Protein AF-A0A6M8F6T5-F1 (afdb_monomer)

Radius of gyration: 28.58 Å; Cα contacts (8 Å, |Δi|>4): 404; chains: 1; bounding box: 66×46×69 Å

Sequence (313 aa):
MLAREHALKRIVAHLANISTQAELLGKLHFFDLNIVAEDFYQRLLNEVYGYNLANLNQKQLNTPSIDLADSALKLAVQVTTQRNSTKVQSTLNKFTKHGLGTTYKTLKIVIIGTRTGNYKNLSIPNGVSFDTKADIMDNVSLIKDIEKKSTPDIQAILDIMDSEITHNTGALSILDTPDKDALLNLRNLLDRPALQDPWGQEDSYANFGSSISGLIELINTGKISGTLATKPRFAYEDKKIAEQLNTTYDQLRLLRRLFQAHVRSGEIDLANNKCNFHTSQAEEAFDAQRNAINAHFNSIIAPFGYQPLPKVN

Foldseek 3Di:
DDLLVVLLVLLLVLLVVQLVVLVVCVVVVNPVSQLLVLVLVQVLCCLLPVANKDAVCVPDNDPDQFGIDGQVQLETEAEDQDQELVSVLVSQVRCVVSVSLVRRQEYAYEHSADRDYDNPPRDRDPSHDDDSVPRYHYPVNSSVSLSPDDSVSSVVSSVSSVVSDPDPVCPPVQLVPAPLVLLLLLQVLLQDCLLAEQPVPDPALVVNLVSLVQNLCCQQPCDGPPRRRHHHLVSHPPVVSSVLSVVLSVLSVVLNVLSVVCVVVVQQDNVVRHHHDPDVVSSVVNLVSSQVSQVSSCVSNVVVVDDGRDRHD

pLDDT: mean 85.87, std 12.63, range [38.28, 98.44]

Organism: NCBI:txid2731681

Solvent-accessible surface area (backbone atoms only — not comparable to full-atom values): 17364 Å² total; per-residue (Å²): 133,57,70,62,60,53,44,52,55,51,45,52,52,52,56,49,51,54,21,50,50,52,54,54,36,57,74,69,71,52,69,74,59,58,68,60,47,46,60,52,52,35,55,51,46,21,66,75,70,70,48,70,47,42,62,37,68,84,78,44,84,77,58,73,63,45,44,31,36,19,79,89,78,15,32,33,30,28,72,37,72,70,47,44,43,68,54,54,45,49,33,51,51,40,31,49,75,71,50,43,35,79,70,27,47,36,52,35,38,38,32,55,34,72,82,77,46,80,54,87,81,64,78,79,54,86,64,55,51,73,47,73,74,79,28,48,37,28,56,69,58,49,50,59,56,50,69,73,48,54,65,68,56,42,46,54,51,39,52,53,48,62,74,72,50,83,76,86,59,46,59,68,57,33,61,70,44,56,59,71,59,32,48,52,47,46,51,60,69,59,63,40,61,81,44,44,55,37,62,95,71,63,90,42,60,56,57,39,57,50,45,50,52,43,52,42,40,24,46,62,62,6,23,53,96,88,42,55,72,32,47,22,32,83,67,41,82,53,60,68,59,23,52,53,42,48,53,49,42,52,48,48,51,49,52,49,50,54,53,51,49,36,40,73,71,58,30,34,35,63,91,77,63,44,75,59,68,96,48,73,65,58,53,52,50,52,36,51,50,31,35,53,43,33,54,54,55,34,65,71,40,50,89,75,72,55,84,68,61,63,72,44,115

InterPro domains:
  IPR047740 SMEK domain [NF033859] (7-98)
  IPR047740 SMEK domain [PF21941] (11-146)

Secondary structure (DSSP, 8-state):
--HHHHHHHHHHHHHHHHHHHHHHHHHTT--THHHHHHHHHHHHHHHHH----EEGGGTSTT-TT-SEEETTTTEEEEEES--SHHHHHHHHHHHHHTTGGGT-SEEEEEESS---S--TT----TT-B--TTTTEE-HHHHHHHHTTS-HHHHHHHHHHHHHH-----HHHHHHTS-HHHHHHHHHHHH-SHHHHS-GGG-S-HHHHHHHHHHHHHHHHHSEETTEE-S--GGG-SSHHHHHHHHHHHHHHHHHHHHHHHHHHHTSEETTTTEE--SSHHHHHHHHHHHHHHHHHHHHHHGGGTPPPPPPP-

Structure (mmCIF, N/CA/C/O backbone):
data_AF-A0A6M8F6T5-F1
#
_entry.id   AF-A0A6M8F6T5-F1
#
loop_
_atom_site.group_PDB
_atom_site.id
_atom_site.type_symbol
_atom_site.label_atom_id
_atom_site.label_alt_id
_atom_site.label_comp_id
_atom_site.label_asym_id
_atom_site.label_entity_id
_atom_site.label_seq_id
_atom_site.pdbx_PDB_ins_code
_atom_site.Cartn_x
_atom_site.Cartn_y
_atom_site.Cartn_z
_atom_site.occupancy
_atom_site.B_iso_or_equiv
_atom_site.auth_seq_id
_atom_site.auth_comp_id
_atom_site.auth_asym_id
_atom_site.auth_atom_id
_atom_site.pdbx_PDB_model_num
ATOM 1 N N . MET A 1 1 ? 3.529 -15.428 13.422 1.00 55.62 1 MET A N 1
ATOM 2 C CA . MET A 1 1 ? 2.725 -14.320 13.983 1.00 55.62 1 MET A CA 1
ATOM 3 C C . MET A 1 1 ? 1.309 -14.829 14.231 1.00 55.62 1 MET A C 1
ATOM 5 O O . MET A 1 1 ? 0.813 -15.565 13.387 1.00 55.62 1 MET A O 1
ATOM 9 N N . LEU A 1 2 ? 0.688 -14.536 15.381 1.00 83.06 2 LEU A N 1
ATOM 10 C CA . LEU A 1 2 ? -0.665 -15.030 15.695 1.00 83.06 2 LEU A CA 1
ATOM 11 C C . LEU A 1 2 ? -1.721 -14.265 14.876 1.00 83.06 2 LEU A C 1
ATOM 13 O O . LEU A 1 2 ? -1.616 -13.049 14.737 1.00 83.06 2 LEU A O 1
ATOM 17 N N . ALA A 1 3 ? -2.761 -14.945 14.377 1.00 79.62 3 ALA A N 1
ATOM 18 C CA . ALA A 1 3 ? -3.795 -14.330 13.528 1.00 79.62 3 ALA A CA 1
ATOM 19 C C . ALA A 1 3 ? -4.483 -13.120 14.194 1.00 79.62 3 ALA A C 1
ATOM 21 O O . ALA A 1 3 ? -4.671 -12.082 13.566 1.00 79.62 3 ALA A O 1
ATOM 22 N N . ARG A 1 4 ? -4.765 -13.218 15.500 1.00 89.62 4 ARG A N 1
ATOM 23 C CA . ARG A 1 4 ? -5.320 -12.116 16.303 1.00 89.62 4 ARG A CA 1
ATOM 24 C C . ARG A 1 4 ? -4.394 -10.899 16.344 1.00 89.62 4 ARG A C 1
ATOM 26 O O . ARG A 1 4 ? -4.843 -9.772 16.174 1.00 89.62 4 ARG A O 1
ATOM 33 N N . GLU A 1 5 ? -3.105 -11.133 16.580 1.00 83.44 5 GLU A N 1
ATOM 34 C CA . GLU A 1 5 ? -2.095 -10.073 16.644 1.00 83.44 5 GLU A CA 1
ATOM 35 C C . GLU A 1 5 ? -1.951 -9.376 15.285 1.00 83.44 5 GLU A C 1
ATOM 37 O O . GLU A 1 5 ? -1.880 -8.151 15.222 1.00 83.44 5 GLU A O 1
ATOM 42 N N . HIS A 1 6 ? -1.967 -10.149 14.195 1.00 83.12 6 HIS A N 1
ATOM 43 C CA . HIS A 1 6 ? -1.984 -9.621 12.833 1.00 83.12 6 HIS A CA 1
ATOM 44 C C . HIS A 1 6 ? -3.192 -8.724 12.577 1.00 83.12 6 HIS A C 1
ATOM 46 O O . HIS A 1 6 ? -3.021 -7.590 12.129 1.00 83.12 6 HIS A O 1
ATOM 52 N N . ALA A 1 7 ? -4.392 -9.193 12.919 1.00 84.75 7 ALA A N 1
ATOM 53 C CA . ALA A 1 7 ? -5.607 -8.427 12.692 1.00 84.75 7 ALA A CA 1
ATOM 54 C C . ALA A 1 7 ? -5.612 -7.105 13.477 1.00 84.75 7 ALA A C 1
ATOM 56 O O . ALA A 1 7 ? -5.854 -6.045 12.902 1.00 84.75 7 ALA A O 1
ATOM 57 N N . LEU A 1 8 ? -5.233 -7.140 14.760 1.00 89.81 8 LEU A N 1
ATOM 58 C CA . LEU A 1 8 ? -5.127 -5.936 15.588 1.00 89.81 8 LEU A CA 1
ATOM 59 C C . LEU A 1 8 ? -4.111 -4.932 15.027 1.00 89.81 8 LEU A C 1
ATOM 61 O O . LEU A 1 8 ? -4.419 -3.746 14.934 1.00 89.81 8 LEU A O 1
ATOM 65 N N . LYS A 1 9 ? -2.922 -5.384 14.600 1.00 88.12 9 LYS A N 1
ATOM 66 C CA . LYS A 1 9 ? -1.917 -4.495 13.989 1.00 88.12 9 LYS A CA 1
ATOM 67 C C . LYS A 1 9 ? -2.439 -3.827 12.715 1.00 88.12 9 LYS A C 1
ATOM 69 O O . LYS A 1 9 ? -2.206 -2.635 12.523 1.00 88.12 9 LYS A O 1
ATOM 74 N N . ARG A 1 10 ? -3.181 -4.557 11.874 1.00 86.56 10 ARG A N 1
ATOM 75 C CA . ARG A 1 10 ? -3.791 -3.997 10.657 1.00 86.56 10 ARG A CA 1
ATOM 76 C C . ARG A 1 10 ? -4.876 -2.968 10.972 1.00 86.56 10 ARG A C 1
ATOM 78 O O . ARG A 1 10 ? -4.853 -1.885 10.395 1.00 86.56 10 ARG A O 1
ATOM 85 N N . ILE A 1 11 ? -5.751 -3.242 11.941 1.00 90.31 11 ILE A N 1
ATOM 86 C CA . ILE A 1 11 ? -6.759 -2.279 12.424 1.00 90.31 11 ILE A CA 1
ATOM 87 C C . ILE A 1 11 ? -6.091 -0.988 12.923 1.00 90.31 11 ILE A C 1
ATOM 89 O O . ILE A 1 11 ? -6.517 0.115 12.577 1.00 90.31 11 ILE A O 1
ATOM 93 N N . VAL A 1 12 ? -5.008 -1.106 13.701 1.00 88.81 12 VAL A N 1
ATOM 94 C CA . VAL A 1 12 ? -4.238 0.055 14.177 1.00 88.81 12 VAL A CA 1
ATOM 95 C C . VAL A 1 12 ? -3.676 0.862 13.003 1.00 88.81 12 VAL A C 1
ATOM 97 O O . VAL A 1 12 ? -3.792 2.089 13.001 1.00 88.81 12 VAL A O 1
ATOM 100 N N . ALA A 1 13 ? -3.104 0.196 11.995 1.00 84.38 13 ALA A N 1
ATOM 101 C CA . ALA A 1 13 ? -2.555 0.856 10.811 1.00 84.38 13 ALA A CA 1
ATOM 102 C C . ALA A 1 13 ? -3.631 1.618 10.018 1.00 84.38 13 ALA A C 1
ATOM 104 O O . ALA A 1 13 ? -3.414 2.767 9.628 1.00 84.38 13 ALA A O 1
ATOM 105 N N . HIS A 1 14 ? -4.808 1.017 9.841 1.00 84.25 14 HIS A N 1
ATOM 106 C CA . HIS A 1 14 ? -5.965 1.644 9.201 1.00 84.25 14 HIS A CA 1
ATOM 107 C C . HIS A 1 14 ? -6.431 2.908 9.925 1.00 84.25 14 HIS A C 1
ATOM 109 O O . HIS A 1 14 ? -6.525 3.979 9.320 1.00 84.25 14 HIS A O 1
ATOM 115 N N . LEU A 1 15 ? -6.659 2.810 11.240 1.00 87.06 15 LEU A N 1
ATOM 116 C CA . LEU A 1 15 ? -7.079 3.946 12.064 1.00 87.06 15 LEU A CA 1
ATOM 117 C C . LEU A 1 15 ? -6.037 5.069 12.067 1.00 87.06 15 LEU A C 1
ATOM 119 O O . LEU A 1 15 ? -6.402 6.246 12.075 1.00 87.06 15 LEU A O 1
ATOM 123 N N . ALA A 1 16 ? -4.745 4.731 12.072 1.00 83.69 16 ALA A N 1
ATOM 124 C CA . ALA A 1 16 ? -3.671 5.714 11.978 1.00 83.69 16 ALA A CA 1
ATOM 125 C C . ALA A 1 16 ? -3.693 6.439 10.625 1.00 83.69 16 ALA A C 1
ATOM 127 O O . ALA A 1 16 ? -3.640 7.667 10.593 1.00 83.69 16 ALA A O 1
ATOM 128 N N . ASN A 1 17 ? -3.839 5.695 9.525 1.00 79.50 17 ASN A N 1
ATOM 129 C CA . ASN A 1 17 ? -3.865 6.252 8.178 1.00 79.50 17 ASN A CA 1
ATOM 130 C C . ASN A 1 17 ? -5.021 7.247 7.989 1.00 79.50 17 ASN A C 1
ATOM 132 O O . ASN A 1 17 ? -4.786 8.383 7.576 1.00 79.50 17 ASN A O 1
ATOM 136 N N . ILE A 1 18 ? -6.246 6.867 8.378 1.00 80.31 18 ILE A N 1
ATOM 137 C CA . ILE A 1 18 ? -7.416 7.761 8.324 1.00 80.31 18 ILE A CA 1
ATOM 138 C C . ILE A 1 18 ? -7.150 9.036 9.130 1.00 80.31 18 ILE A C 1
ATOM 140 O O . ILE A 1 18 ? -7.355 10.144 8.638 1.00 80.31 18 ILE A O 1
ATOM 144 N N . SER A 1 19 ? -6.645 8.898 10.356 1.00 81.38 19 SER A N 1
ATOM 145 C CA . SER A 1 19 ? -6.374 10.036 11.237 1.00 81.38 19 SER A CA 1
ATOM 146 C C . SER A 1 19 ? -5.318 10.994 10.699 1.00 81.38 19 SER A C 1
ATOM 148 O O . SER A 1 19 ? -5.456 12.210 10.860 1.00 81.38 19 SER A O 1
ATOM 150 N N . THR A 1 20 ? -4.271 10.472 10.061 1.00 77.00 20 THR A N 1
ATOM 151 C CA . THR A 1 20 ? -3.235 11.286 9.421 1.00 77.00 20 THR A CA 1
ATOM 152 C C . THR A 1 20 ? -3.776 11.988 8.181 1.00 77.00 20 THR A C 1
ATOM 154 O O . THR A 1 20 ? -3.572 13.193 8.039 1.00 77.00 20 THR A O 1
ATOM 157 N N . GLN A 1 21 ? -4.508 11.284 7.315 1.00 74.94 21 GLN A N 1
ATOM 158 C CA . GLN A 1 21 ? -5.131 11.893 6.136 1.00 74.94 21 GLN A CA 1
ATOM 159 C C . GLN A 1 21 ? -6.115 12.997 6.532 1.00 74.94 21 GLN A C 1
ATOM 161 O O . GLN A 1 21 ? -6.045 14.099 5.993 1.00 74.94 21 GLN A O 1
ATOM 166 N N . ALA A 1 22 ? -6.958 12.746 7.537 1.00 73.00 22 ALA A N 1
ATOM 167 C CA . ALA A 1 22 ? -7.886 13.729 8.086 1.00 73.00 22 ALA A CA 1
ATOM 168 C C . ALA A 1 22 ? -7.193 14.983 8.615 1.00 73.00 22 ALA A C 1
ATOM 170 O O . ALA A 1 22 ? -7.659 16.099 8.386 1.00 73.00 22 ALA A O 1
ATOM 171 N N . GLU A 1 23 ? -6.059 14.818 9.293 1.00 74.38 23 GLU A N 1
ATOM 172 C CA . GLU A 1 23 ? -5.279 15.955 9.766 1.00 74.38 23 GLU A CA 1
ATOM 173 C C . GLU A 1 23 ? -4.687 16.775 8.613 1.00 74.38 23 GLU A C 1
ATOM 175 O O . GLU A 1 23 ? -4.735 18.006 8.645 1.00 74.38 23 GLU A O 1
ATOM 180 N N . LEU A 1 24 ? -4.123 16.108 7.604 1.00 68.00 24 LEU A N 1
ATOM 181 C CA . LEU A 1 24 ? -3.477 16.767 6.470 1.00 68.00 24 LEU A CA 1
ATOM 182 C C . LEU A 1 24 ? -4.494 17.476 5.569 1.00 68.00 24 LEU A C 1
ATOM 184 O O . LEU A 1 24 ? -4.308 18.648 5.253 1.00 68.00 24 LEU A O 1
ATOM 188 N N . LEU A 1 25 ? -5.593 16.810 5.215 1.00 65.81 25 LEU A N 1
ATOM 189 C CA . LEU A 1 25 ? -6.660 17.392 4.394 1.00 65.81 25 LEU A CA 1
ATOM 190 C C . LEU A 1 25 ? -7.357 18.555 5.109 1.00 65.81 25 LEU A C 1
ATOM 192 O O . LEU A 1 25 ? -7.633 19.582 4.489 1.00 65.81 25 LEU A O 1
ATOM 196 N N . GLY A 1 26 ? -7.540 18.451 6.430 1.00 62.53 26 GLY A N 1
ATOM 197 C CA . GLY A 1 26 ? -8.057 19.543 7.252 1.00 62.53 26 GLY A CA 1
ATOM 198 C C . GLY A 1 26 ? -7.162 20.789 7.242 1.00 62.53 26 GLY A C 1
ATOM 199 O O . GLY A 1 26 ? -7.678 21.905 7.217 1.00 62.53 26 GLY A O 1
ATOM 200 N N . LYS A 1 27 ? -5.830 20.623 7.198 1.00 63.62 27 LYS A N 1
ATOM 201 C CA . LYS A 1 27 ? -4.873 21.740 7.040 1.00 63.62 27 LYS A CA 1
ATOM 202 C C . LYS A 1 27 ? -4.911 22.363 5.642 1.00 63.62 27 LYS A C 1
ATOM 204 O O . LYS A 1 27 ? -4.555 23.526 5.498 1.00 63.62 27 LYS A O 1
ATOM 209 N N . LEU A 1 28 ? -5.345 21.607 4.636 1.00 52.81 28 LEU A N 1
ATOM 210 C CA . LEU A 1 28 ? -5.477 22.061 3.250 1.00 52.81 28 LEU A CA 1
ATOM 211 C C . LEU A 1 28 ? -6.876 22.619 2.924 1.00 52.81 28 LEU A C 1
ATOM 213 O O . LEU A 1 28 ? -7.131 22.958 1.774 1.00 52.81 28 LEU A O 1
ATOM 217 N N . HIS A 1 29 ? -7.771 22.737 3.915 1.00 53.41 29 HIS A N 1
ATOM 218 C CA . HIS A 1 29 ? -9.157 23.210 3.762 1.00 53.41 29 HIS A CA 1
ATOM 219 C C . HIS A 1 29 ? -10.045 22.370 2.817 1.00 53.41 29 HIS A C 1
ATOM 221 O O . HIS A 1 29 ? -11.076 22.856 2.355 1.00 53.41 29 HIS A O 1
ATOM 227 N N . PHE A 1 30 ? -9.706 21.099 2.572 1.00 49.66 30 PHE A N 1
ATOM 228 C CA . PHE A 1 30 ? -10.569 20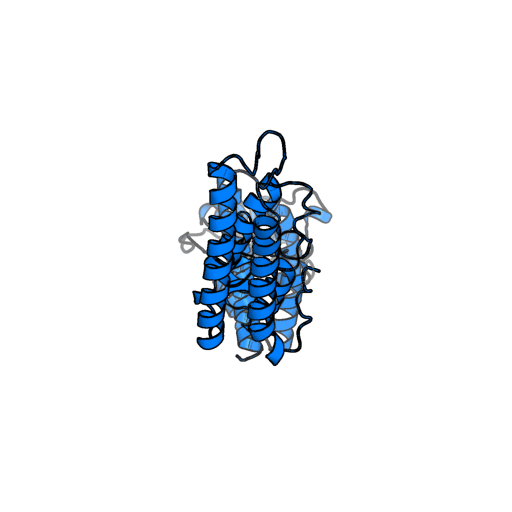.161 1.843 1.00 49.66 30 PHE A CA 1
ATOM 229 C C . PHE A 1 30 ? -11.460 19.400 2.837 1.00 49.66 30 PHE A C 1
ATOM 231 O O . PHE A 1 30 ? -11.005 18.496 3.538 1.00 49.66 30 PHE A O 1
ATOM 238 N N . PHE A 1 31 ? -12.732 19.802 2.941 1.00 50.09 31 PHE A N 1
ATOM 239 C CA . PHE A 1 31 ? -13.672 19.333 3.973 1.00 50.09 31 PHE A CA 1
ATOM 240 C C . PHE A 1 31 ? -14.501 18.093 3.583 1.00 50.09 31 PHE A C 1
ATOM 242 O O . PHE A 1 31 ? -15.236 17.580 4.432 1.00 50.09 31 PHE A O 1
ATOM 249 N N . ASP A 1 32 ? -14.351 17.580 2.356 1.00 48.59 32 ASP A N 1
ATOM 250 C CA . ASP A 1 32 ? -15.148 16.464 1.807 1.00 48.59 32 ASP A CA 1
ATOM 251 C C . ASP A 1 32 ? -14.890 15.109 2.495 1.00 48.59 32 ASP A C 1
ATOM 253 O O . ASP A 1 32 ? -15.647 14.157 2.319 1.00 48.59 32 ASP A O 1
ATOM 257 N N . LEU A 1 33 ? -13.860 15.020 3.347 1.00 55.31 33 LEU A N 1
ATOM 258 C CA . LEU A 1 33 ? -13.564 13.815 4.123 1.00 55.31 33 LEU A CA 1
ATOM 259 C C . LEU A 1 33 ? -14.615 13.525 5.208 1.00 55.31 33 LEU A C 1
ATOM 261 O O . LEU A 1 33 ? -14.797 12.370 5.579 1.00 55.31 33 LEU A O 1
ATOM 265 N N . ASN A 1 34 ? -15.296 14.547 5.742 1.00 57.25 34 ASN A N 1
ATOM 266 C CA . ASN A 1 34 ? -16.183 14.350 6.894 1.00 57.25 34 ASN A CA 1
ATOM 267 C C . ASN A 1 34 ? -17.402 13.479 6.539 1.00 57.25 34 ASN A C 1
ATOM 269 O O . ASN A 1 34 ? -17.716 12.569 7.293 1.00 57.25 34 ASN A O 1
ATOM 273 N N . ILE A 1 35 ? -18.003 13.677 5.359 1.00 56.19 35 ILE A N 1
ATOM 274 C CA . ILE A 1 35 ? -19.182 12.911 4.912 1.00 56.19 35 ILE A CA 1
ATOM 275 C C . ILE A 1 35 ? -18.818 11.436 4.678 1.00 56.19 35 ILE A C 1
ATOM 277 O O . ILE A 1 35 ? -19.523 10.540 5.131 1.00 56.19 35 ILE A O 1
ATOM 281 N N . VAL A 1 36 ? -17.680 11.171 4.028 1.00 60.84 36 VAL A N 1
ATOM 282 C CA . VAL A 1 36 ? -17.199 9.796 3.792 1.00 60.84 36 VAL A CA 1
ATOM 283 C C . VAL A 1 36 ? -16.808 9.115 5.108 1.00 60.84 36 VAL A C 1
ATOM 285 O O . VAL A 1 36 ? -17.056 7.926 5.300 1.00 60.84 36 VAL A O 1
ATOM 288 N N . ALA A 1 37 ? -16.232 9.866 6.050 1.00 73.50 37 ALA A N 1
ATOM 289 C CA . ALA A 1 37 ? -15.876 9.331 7.357 1.00 73.50 37 ALA A CA 1
ATOM 290 C C . ALA A 1 37 ? -17.108 8.926 8.181 1.00 73.50 37 ALA A C 1
ATOM 292 O O . ALA A 1 37 ? -17.042 7.937 8.905 1.00 73.50 37 ALA A O 1
ATOM 293 N N . GLU A 1 38 ? -18.227 9.644 8.082 1.00 82.56 38 GLU A N 1
ATOM 294 C CA . GLU A 1 38 ? -19.456 9.310 8.812 1.00 82.56 38 GLU A CA 1
ATOM 295 C C . GLU A 1 38 ? -19.996 7.925 8.438 1.00 82.56 38 GLU A C 1
ATOM 297 O O . GLU A 1 38 ? -20.252 7.118 9.332 1.00 82.56 38 GLU A O 1
ATOM 302 N N . ASP A 1 39 ? -20.105 7.616 7.141 1.00 82.88 39 ASP A N 1
ATOM 303 C CA . ASP A 1 39 ? -20.584 6.309 6.667 1.00 82.88 39 ASP A CA 1
ATOM 304 C C . ASP A 1 39 ? -19.653 5.167 7.100 1.00 82.88 39 ASP A C 1
ATOM 306 O O . ASP A 1 39 ? -20.116 4.104 7.528 1.00 82.88 39 ASP A O 1
ATOM 310 N N . PHE A 1 40 ? -18.339 5.400 7.064 1.00 86.25 40 PHE A N 1
ATOM 311 C CA . PHE A 1 40 ? -17.352 4.453 7.577 1.00 86.25 40 PHE A CA 1
ATOM 312 C C . PHE A 1 40 ? -17.520 4.217 9.087 1.00 86.25 40 PHE A C 1
ATOM 314 O O . PHE A 1 40 ? -17.653 3.074 9.534 1.00 86.25 40 PHE A O 1
ATOM 321 N N . TYR A 1 41 ? -17.554 5.289 9.889 1.00 90.31 41 TYR A N 1
ATOM 322 C CA . TYR A 1 41 ? -17.694 5.178 11.342 1.00 90.31 41 TYR A CA 1
ATOM 323 C C . TYR A 1 41 ? -19.054 4.606 11.749 1.00 90.31 41 TYR A C 1
ATOM 325 O O . TYR A 1 41 ? -19.124 3.918 12.764 1.00 90.31 41 TYR A O 1
ATOM 333 N N . GLN A 1 42 ? -20.114 4.801 10.961 1.00 91.44 42 GLN A N 1
ATOM 334 C CA . GLN A 1 42 ? -21.394 4.127 11.172 1.00 91.44 42 GLN A CA 1
ATOM 335 C C . GLN A 1 42 ? -21.225 2.607 11.168 1.00 91.44 42 GLN A C 1
ATOM 337 O O . GLN A 1 42 ? -21.587 1.943 12.140 1.00 91.44 42 GLN A O 1
ATOM 342 N N . ARG A 1 43 ? -20.659 2.052 10.090 1.00 91.12 43 ARG A N 1
ATOM 343 C CA . ARG A 1 43 ? -20.477 0.598 9.950 1.00 91.12 43 ARG A CA 1
ATOM 344 C C . ARG A 1 43 ? -19.526 0.059 11.009 1.00 91.12 43 ARG A C 1
ATOM 346 O O . ARG A 1 43 ? -19.839 -0.934 11.657 1.00 91.12 43 ARG A O 1
ATOM 353 N N . LEU A 1 44 ? -18.416 0.761 11.240 1.00 93.50 44 LEU A N 1
ATOM 354 C CA . LEU A 1 44 ? -17.426 0.375 12.238 1.00 93.50 44 LEU A CA 1
ATOM 355 C C . LEU A 1 44 ? -18.024 0.316 13.650 1.00 93.50 44 LEU A C 1
ATOM 357 O O . LEU A 1 44 ? -17.828 -0.663 14.359 1.00 93.50 44 LEU A O 1
ATOM 361 N N . LEU A 1 45 ? -18.756 1.346 14.079 1.00 95.31 45 LEU A N 1
ATOM 362 C CA . LEU A 1 45 ? -19.339 1.383 15.423 1.00 95.31 45 LEU A CA 1
ATOM 363 C C . LEU A 1 45 ? -20.472 0.366 15.595 1.00 95.31 45 LEU A C 1
ATOM 365 O O . LEU A 1 45 ? -20.609 -0.189 16.686 1.00 95.31 45 LEU A O 1
ATOM 369 N N . ASN A 1 46 ? -21.254 0.110 14.542 1.00 95.38 46 ASN A N 1
ATOM 370 C CA . ASN A 1 46 ? -22.265 -0.947 14.556 1.00 95.38 46 ASN A CA 1
ATOM 371 C C . ASN A 1 46 ? -21.615 -2.310 14.800 1.00 95.38 46 ASN A C 1
ATOM 373 O O . ASN A 1 46 ? -22.064 -3.036 15.682 1.00 95.38 46 ASN A O 1
ATOM 377 N N . GLU A 1 47 ? -20.506 -2.607 14.122 1.00 95.31 47 GLU A N 1
ATOM 378 C CA . GLU A 1 47 ? -19.772 -3.859 14.321 1.00 95.31 47 GLU A CA 1
ATOM 379 C C . GLU A 1 47 ? -19.110 -3.933 15.709 1.00 95.31 47 GLU A C 1
ATOM 381 O O . GLU A 1 47 ? -19.237 -4.918 16.437 1.00 95.31 47 GLU A O 1
ATOM 386 N N . VAL A 1 48 ? -18.436 -2.860 16.140 1.00 95.56 48 VAL A N 1
ATOM 387 C CA . VAL A 1 48 ? -17.704 -2.855 17.416 1.00 95.56 48 VAL A CA 1
ATOM 388 C C . VAL A 1 48 ? -18.650 -2.933 18.613 1.00 95.56 48 VAL A C 1
ATOM 390 O O . VAL A 1 48 ? -18.335 -3.604 19.596 1.00 95.56 48 VAL A O 1
ATOM 393 N N . TYR A 1 49 ? -19.802 -2.270 18.584 1.00 95.31 49 TYR A N 1
ATOM 394 C CA . TYR A 1 49 ? -20.663 -2.153 19.766 1.00 95.31 49 TYR A CA 1
ATOM 395 C C . TYR A 1 49 ? -22.017 -2.854 19.636 1.00 95.31 49 TYR A C 1
ATOM 397 O O . TYR A 1 49 ? -22.751 -2.907 20.622 1.00 95.31 49 TYR A O 1
ATOM 405 N N . GLY A 1 50 ? -22.340 -3.423 18.473 1.00 94.44 50 GLY A N 1
ATOM 406 C CA . GLY A 1 50 ? -23.658 -4.001 18.207 1.00 94.44 50 GLY A CA 1
ATOM 407 C C . GLY A 1 50 ? -24.761 -2.943 18.125 1.00 94.44 50 GLY A C 1
ATOM 408 O O . GLY A 1 50 ? -25.910 -3.225 18.459 1.00 94.44 50 GLY A O 1
ATOM 409 N N . TYR A 1 51 ? -24.408 -1.709 17.759 1.00 96.06 51 TYR A N 1
ATOM 410 C CA . TYR A 1 51 ? -25.384 -0.642 17.542 1.00 96.06 51 TYR A CA 1
ATOM 411 C C . TYR A 1 51 ? -26.110 -0.818 16.204 1.00 96.06 51 TYR A C 1
ATOM 413 O O . TYR A 1 51 ? -25.672 -1.558 15.325 1.00 96.06 51 TYR A O 1
ATOM 421 N N . ASN A 1 52 ? -27.196 -0.070 16.034 1.00 95.31 52 ASN A N 1
ATOM 422 C CA . ASN A 1 52 ? -27.899 0.095 14.770 1.00 95.31 52 ASN A CA 1
ATOM 423 C C . ASN A 1 52 ? -27.932 1.581 14.375 1.00 95.31 52 ASN A C 1
ATOM 425 O O . ASN A 1 52 ? -28.993 2.189 14.210 1.00 95.31 52 ASN A O 1
ATOM 429 N N . LEU A 1 53 ? -26.745 2.188 14.288 1.00 94.62 53 LEU A N 1
ATOM 430 C CA . LEU A 1 53 ? -26.572 3.571 13.862 1.00 94.62 53 LEU A CA 1
ATOM 431 C C . LEU A 1 53 ? -26.939 3.716 12.387 1.00 94.62 53 LEU A C 1
ATOM 433 O O . LEU A 1 53 ? -26.473 2.949 11.542 1.00 94.62 53 LEU A O 1
ATOM 437 N N . ALA A 1 54 ? -27.712 4.754 12.091 1.00 90.75 54 ALA A N 1
ATOM 438 C CA . ALA A 1 54 ? -27.986 5.235 10.747 1.00 90.75 54 ALA A CA 1
ATOM 439 C C . ALA A 1 54 ? -27.433 6.654 10.572 1.00 90.75 54 ALA A C 1
ATOM 441 O O . ALA A 1 54 ? -27.574 7.489 11.471 1.00 90.75 54 ALA A O 1
ATOM 442 N N . ASN A 1 55 ? -26.853 6.931 9.406 1.00 88.00 55 ASN A N 1
ATOM 443 C CA . ASN A 1 55 ? -26.404 8.258 9.020 1.00 88.00 55 ASN A CA 1
ATOM 444 C C . ASN A 1 55 ? -27.614 9.179 8.805 1.00 88.00 55 ASN A C 1
ATOM 446 O O . ASN A 1 55 ? -28.520 8.898 8.013 1.00 88.00 55 ASN A O 1
ATOM 450 N N . LEU A 1 56 ? -27.646 10.288 9.541 1.00 83.12 56 LEU A N 1
ATOM 451 C CA . LEU A 1 56 ? -28.736 11.256 9.516 1.00 83.12 56 LEU A CA 1
ATOM 452 C C . LEU A 1 56 ? -28.713 12.119 8.253 1.00 83.12 56 LEU A C 1
ATOM 454 O O . LEU A 1 56 ? -29.783 12.517 7.785 1.00 83.12 56 LEU A O 1
ATOM 458 N N . ASN A 1 57 ? -27.539 12.321 7.648 1.00 67.88 57 ASN A N 1
ATOM 459 C CA . ASN A 1 57 ? -27.389 13.068 6.400 1.00 67.88 57 ASN A CA 1
ATOM 460 C C . ASN A 1 57 ? -28.093 12.383 5.211 1.00 67.88 57 ASN A C 1
ATOM 462 O O . ASN A 1 57 ? -28.441 13.056 4.244 1.00 67.88 57 ASN A O 1
ATOM 466 N N . GLN A 1 58 ? -28.403 11.081 5.302 1.00 58.09 58 GLN A N 1
ATOM 467 C CA . GLN A 1 58 ? -29.194 10.356 4.295 1.00 58.09 58 GLN A CA 1
ATOM 468 C C . GLN A 1 58 ? -30.717 10.560 4.431 1.00 58.09 58 GLN A C 1
ATOM 470 O O . GLN A 1 58 ? -31.458 10.279 3.490 1.00 58.09 58 GLN A O 1
ATOM 475 N N . LYS A 1 59 ? -31.210 11.030 5.589 1.00 49.94 59 LYS A N 1
ATOM 476 C CA . LYS A 1 59 ? -32.655 11.158 5.888 1.00 49.94 59 LYS A CA 1
ATOM 477 C C . LYS A 1 59 ? -33.131 12.604 6.029 1.00 49.94 59 LYS A C 1
ATOM 479 O O . LYS A 1 59 ? -34.274 12.895 5.686 1.00 49.94 59 LYS A O 1
ATOM 484 N N . GLN A 1 60 ? -32.280 13.505 6.517 1.00 43.72 60 GLN A N 1
ATOM 485 C CA . GLN A 1 60 ? -32.541 14.940 6.636 1.00 43.72 60 GLN A CA 1
ATOM 486 C C . GLN A 1 60 ? -31.217 15.699 6.510 1.00 43.72 60 GLN A C 1
ATOM 488 O O . GLN A 1 60 ? -30.325 15.543 7.341 1.00 43.72 60 GLN A O 1
ATOM 493 N N . LEU A 1 61 ? -31.101 16.556 5.492 1.00 38.28 61 LEU A N 1
ATOM 494 C CA . LEU A 1 61 ? -29.971 17.476 5.357 1.00 38.28 61 LEU A CA 1
ATOM 495 C C . LEU A 1 61 ? -29.862 18.356 6.616 1.00 38.28 61 LEU A C 1
ATOM 497 O O . LEU A 1 61 ? -30.799 19.082 6.948 1.00 38.28 61 LEU A O 1
ATOM 501 N N . ASN A 1 62 ? -28.693 18.326 7.263 1.00 50.31 62 ASN A N 1
ATOM 502 C CA . ASN A 1 62 ? -28.282 19.225 8.346 1.00 50.31 62 ASN A CA 1
ATOM 503 C C . ASN A 1 62 ? -29.037 19.076 9.683 1.00 50.31 62 ASN A C 1
ATOM 505 O O . 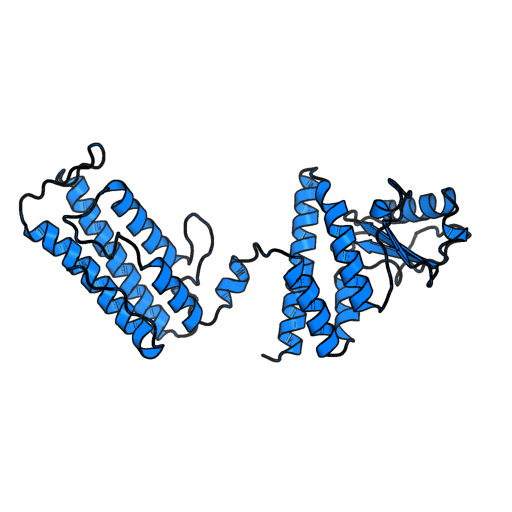ASN A 1 62 ? -29.489 20.080 10.244 1.00 50.31 62 ASN A O 1
ATOM 509 N N . THR A 1 63 ? -29.106 17.868 10.263 1.00 55.75 63 THR A N 1
ATOM 510 C CA . THR A 1 63 ? -29.424 17.772 11.704 1.00 55.75 63 THR A CA 1
ATOM 511 C C . THR A 1 63 ? -28.292 18.452 12.485 1.00 55.75 63 THR A C 1
ATOM 513 O O . THR A 1 63 ? -27.141 18.028 12.389 1.00 55.75 63 THR A O 1
ATOM 516 N N . PRO A 1 64 ? -28.541 19.542 13.230 1.00 63.72 64 PRO A N 1
ATOM 517 C CA . PRO A 1 64 ? -27.446 20.293 13.822 1.00 63.72 64 PRO A CA 1
ATOM 518 C C . PRO A 1 64 ? -26.752 19.441 14.890 1.00 63.72 64 PRO A C 1
ATOM 520 O O . PRO A 1 64 ? -27.397 19.024 15.848 1.00 63.72 64 PRO A O 1
ATOM 523 N N . SER A 1 65 ? -25.432 19.267 14.780 1.00 72.25 65 SER A N 1
ATOM 524 C CA . SER A 1 65 ? -24.528 18.716 15.812 1.00 72.25 65 SER A CA 1
ATOM 525 C C . SER A 1 65 ? -24.566 17.213 16.117 1.00 72.25 65 SER A C 1
ATOM 527 O O . SER A 1 65 ? -23.990 16.816 17.130 1.00 72.25 65 SER A O 1
ATOM 529 N N . ILE A 1 66 ? -25.202 16.394 15.278 1.00 86.00 66 ILE A N 1
ATOM 530 C CA . ILE A 1 66 ? -25.085 14.928 15.321 1.00 86.00 66 ILE A CA 1
ATOM 531 C C . ILE A 1 66 ? -25.090 14.379 13.894 1.00 86.00 66 ILE A C 1
ATOM 533 O O . ILE A 1 66 ? -25.823 14.898 13.055 1.00 86.00 66 ILE A O 1
ATOM 537 N N . ASP A 1 67 ? -24.315 13.325 13.642 1.00 87.69 67 ASP A N 1
ATOM 538 C CA . ASP A 1 67 ? -24.160 12.765 12.292 1.00 87.69 67 ASP A CA 1
ATOM 539 C C . ASP A 1 67 ? -24.826 11.389 12.180 1.00 87.69 67 ASP A C 1
ATOM 541 O O . ASP A 1 67 ? -25.464 11.081 11.178 1.00 87.69 67 ASP A O 1
ATOM 545 N N . LEU A 1 68 ? -24.750 10.573 13.237 1.00 92.12 68 LEU A N 1
ATOM 546 C CA . LEU A 1 68 ? -25.333 9.232 13.282 1.00 92.12 68 LEU A CA 1
ATOM 547 C C . LEU A 1 68 ? -26.297 9.100 14.460 1.00 92.12 68 LEU A C 1
ATOM 549 O O . LEU A 1 68 ? -26.103 9.723 15.508 1.00 92.12 68 LEU A O 1
ATOM 553 N N . ALA A 1 69 ? -27.303 8.236 14.332 1.00 93.69 69 ALA A N 1
ATOM 554 C CA . ALA A 1 69 ? -28.170 7.909 15.455 1.00 93.69 69 ALA A CA 1
ATOM 555 C C . ALA A 1 69 ? -28.716 6.483 15.426 1.00 93.69 69 ALA A C 1
ATOM 557 O O . ALA A 1 69 ? -29.017 5.935 14.369 1.00 93.69 69 ALA A O 1
ATOM 558 N N . ASP A 1 70 ? -28.914 5.934 16.620 1.00 95.38 70 ASP A N 1
ATOM 559 C CA . ASP A 1 70 ? -29.658 4.707 16.872 1.00 95.38 70 ASP A CA 1
ATOM 560 C C . ASP A 1 70 ? -30.928 5.078 17.646 1.00 95.38 70 ASP A C 1
ATOM 562 O O . ASP A 1 70 ? -30.893 5.465 18.821 1.00 95.38 70 ASP A O 1
ATOM 566 N N . SER A 1 71 ? -32.071 4.998 16.966 1.00 91.25 71 SER A N 1
ATOM 567 C CA . SER A 1 71 ? -33.363 5.367 17.544 1.00 91.25 71 SER A CA 1
ATOM 568 C C . SER A 1 71 ? -33.827 4.400 18.637 1.00 91.25 71 SER A C 1
ATOM 570 O O . SER A 1 71 ? -34.533 4.830 19.549 1.00 91.25 71 SER A O 1
ATOM 572 N N . ALA A 1 72 ? -33.436 3.123 18.573 1.00 93.31 72 ALA A N 1
ATOM 573 C CA . ALA A 1 72 ? -33.832 2.120 19.559 1.00 93.31 72 ALA A CA 1
ATOM 574 C C . ALA A 1 72 ? -33.090 2.345 20.881 1.00 93.31 72 ALA A C 1
ATOM 576 O O . ALA A 1 72 ? -33.706 2.360 21.948 1.00 93.31 72 ALA A O 1
ATOM 577 N N . LEU A 1 73 ? -31.785 2.615 20.800 1.00 94.50 73 LEU A N 1
ATOM 578 C CA . LEU A 1 73 ? -30.953 2.942 21.960 1.00 94.50 73 LEU A CA 1
ATOM 579 C C . LEU A 1 73 ? -31.083 4.402 22.410 1.00 94.50 73 LEU A C 1
ATOM 581 O O . LEU A 1 73 ? -30.558 4.767 23.462 1.00 94.50 73 LEU A O 1
ATOM 585 N N . LYS A 1 74 ? -31.775 5.248 21.633 1.00 93.19 74 LYS A N 1
ATOM 586 C CA . LYS A 1 74 ? -31.823 6.707 21.833 1.00 93.19 74 LYS A CA 1
ATOM 587 C C . LYS A 1 74 ? -30.412 7.294 21.944 1.00 93.19 74 LYS A C 1
ATOM 589 O O . LYS A 1 74 ? -30.156 8.166 22.777 1.00 93.19 74 LYS A O 1
ATOM 594 N N . LEU A 1 75 ? -29.506 6.800 21.108 1.00 93.94 75 LEU A N 1
ATOM 595 C CA . LEU A 1 75 ? -28.106 7.196 21.059 1.00 93.94 75 LEU A CA 1
ATOM 596 C C . LEU A 1 75 ? -27.882 8.091 19.844 1.00 93.94 75 LEU A C 1
ATOM 598 O O . LEU A 1 75 ? -28.279 7.741 18.736 1.00 93.94 75 LEU A O 1
ATOM 602 N N . ALA A 1 76 ? -27.201 9.212 20.049 1.00 93.50 76 ALA A N 1
ATOM 603 C CA . ALA A 1 76 ? -26.669 10.026 18.970 1.00 93.50 76 ALA A CA 1
ATOM 604 C C . ALA A 1 76 ? -25.140 10.020 18.993 1.00 93.50 76 ALA A C 1
ATOM 606 O O . ALA A 1 76 ? -24.523 9.972 20.061 1.00 93.50 76 ALA A O 1
ATOM 607 N N . VAL A 1 77 ? -24.529 10.101 17.816 1.00 93.81 77 VAL A N 1
ATOM 608 C CA . VAL A 1 77 ? -23.078 10.134 17.648 1.00 93.81 77 VAL A CA 1
ATOM 609 C C . VAL A 1 77 ? -22.699 11.300 16.743 1.00 93.81 77 VAL A C 1
ATOM 611 O O . VAL A 1 77 ? -23.257 11.472 15.662 1.00 93.81 77 VAL A O 1
ATOM 614 N N . GLN A 1 78 ? -21.727 12.091 17.185 1.00 91.81 78 GLN A N 1
ATOM 615 C CA . GLN A 1 78 ? -21.014 13.050 16.345 1.00 91.81 78 GLN A CA 1
ATOM 616 C C . GLN A 1 78 ? -19.639 12.476 16.009 1.00 91.81 78 GLN A C 1
ATOM 618 O O . GLN A 1 78 ? -18.871 12.150 16.909 1.00 91.81 78 GLN A O 1
ATOM 623 N N . VAL A 1 79 ? -19.297 12.429 14.734 1.00 89.19 79 VAL A N 1
ATOM 624 C CA . VAL A 1 79 ? -17.968 12.161 14.196 1.00 89.19 79 VAL A CA 1
ATOM 625 C C . VAL A 1 79 ? -17.303 13.505 13.871 1.00 89.19 79 VAL A C 1
ATOM 627 O O . VAL A 1 79 ? -17.919 14.426 13.341 1.00 89.19 79 VAL A O 1
ATOM 630 N N . THR A 1 80 ? -16.044 13.700 14.269 1.00 84.94 80 THR A N 1
ATOM 631 C CA . THR A 1 80 ? -15.354 14.984 14.069 1.00 84.94 80 THR A CA 1
ATOM 632 C C . THR A 1 80 ? -13.841 14.834 13.961 1.00 84.94 80 THR A C 1
ATOM 634 O O . THR A 1 80 ? -13.204 14.120 14.728 1.00 84.94 80 THR A O 1
ATOM 637 N N . THR A 1 81 ? -13.231 15.600 13.059 1.00 77.56 81 THR A N 1
ATOM 638 C CA . THR A 1 81 ? -11.768 15.764 12.953 1.00 77.56 81 THR A CA 1
ATOM 639 C C . THR A 1 81 ? -11.220 16.842 13.898 1.00 77.56 81 THR A C 1
ATOM 641 O O . THR A 1 81 ? -10.015 16.922 14.133 1.00 77.56 81 THR A O 1
ATOM 644 N N . GLN A 1 82 ? -12.088 17.679 14.478 1.00 76.44 82 GLN A N 1
ATOM 645 C CA . GLN A 1 82 ? -11.711 18.731 15.426 1.00 76.44 82 GLN A CA 1
ATOM 646 C C . GLN A 1 82 ? -11.500 18.150 16.834 1.00 76.44 82 GLN A C 1
ATOM 648 O O . GLN A 1 82 ? -12.442 17.686 17.472 1.00 76.44 82 GLN A O 1
ATOM 653 N N . ARG A 1 83 ? -10.255 18.222 17.321 1.00 78.38 83 ARG A N 1
ATOM 654 C CA . ARG A 1 83 ? -9.744 17.515 18.517 1.00 78.38 83 ARG A CA 1
ATOM 655 C C . ARG A 1 83 ? -9.751 18.343 19.814 1.00 78.38 83 ARG A C 1
ATOM 657 O O . ARG A 1 83 ? -9.144 17.933 20.801 1.00 78.38 83 ARG A O 1
ATOM 664 N N . ASN A 1 84 ? -10.347 19.539 19.810 1.00 78.44 84 ASN A N 1
ATOM 665 C CA . ASN A 1 84 ? -10.289 20.470 20.944 1.00 78.44 84 ASN A CA 1
ATOM 666 C C . ASN A 1 84 ? -11.565 20.437 21.808 1.00 78.44 84 ASN A C 1
ATOM 668 O O . ASN A 1 84 ? -12.655 20.103 21.343 1.00 78.44 84 ASN A O 1
ATOM 672 N N . SER A 1 85 ? -11.432 20.809 23.084 1.00 84.00 85 SER A N 1
ATOM 673 C CA . SER A 1 85 ? -12.550 20.843 24.039 1.00 84.00 85 SER A CA 1
ATOM 674 C C . SER A 1 85 ? -13.629 21.861 23.652 1.00 84.00 85 SER A C 1
ATOM 676 O O . SER A 1 85 ? -14.808 21.614 23.891 1.00 84.00 85 SER A O 1
ATOM 678 N N . THR A 1 86 ? -13.259 22.960 22.986 1.00 84.88 86 THR A N 1
ATOM 679 C CA . THR A 1 86 ? -14.202 23.965 22.471 1.00 84.88 86 THR A CA 1
ATOM 680 C C . THR A 1 86 ? -15.208 23.360 21.493 1.00 84.88 86 THR A C 1
ATOM 682 O O . THR A 1 86 ? -16.399 23.664 21.572 1.00 84.88 86 THR A O 1
ATOM 685 N N . LYS A 1 87 ? -14.764 22.467 20.598 1.00 85.31 87 LYS A N 1
ATOM 686 C CA . LYS A 1 87 ? -15.649 21.741 19.682 1.00 85.31 87 LYS A CA 1
ATOM 687 C C . LYS A 1 87 ? -16.631 20.869 20.451 1.00 85.31 87 LYS A C 1
ATOM 689 O O . LYS A 1 87 ? -17.827 20.965 20.200 1.00 85.31 87 LYS A O 1
ATOM 694 N N . VAL A 1 88 ? -16.142 20.073 21.400 1.00 88.12 88 VAL A N 1
ATOM 695 C CA . VAL A 1 88 ? -16.992 19.203 22.225 1.00 88.12 88 VAL A CA 1
ATOM 696 C C . VAL A 1 88 ? -18.054 20.018 22.966 1.00 88.12 88 VAL A C 1
ATOM 698 O O . VAL A 1 88 ? -19.238 19.693 22.899 1.00 88.12 88 VAL A O 1
ATOM 701 N N . GLN A 1 89 ? -17.659 21.128 23.594 1.00 89.81 89 GLN A N 1
ATOM 702 C CA . GLN A 1 89 ? -18.597 22.027 24.266 1.00 89.81 89 GLN A CA 1
ATOM 703 C C . GLN A 1 89 ? -19.625 22.617 23.291 1.00 89.81 89 GLN A C 1
ATOM 705 O O . GLN A 1 89 ? -20.810 22.705 23.611 1.00 89.81 89 GLN A O 1
ATOM 710 N N . SER A 1 90 ? -19.193 23.008 22.088 1.00 88.19 90 SER A N 1
ATOM 711 C CA . SER A 1 90 ? -20.089 23.514 21.046 1.00 88.19 90 SER A CA 1
ATOM 712 C C . SER A 1 90 ? -21.123 22.466 20.630 1.00 88.19 90 SER A C 1
ATOM 714 O O . SER A 1 90 ? -22.300 22.802 20.503 1.00 88.19 90 SER A O 1
ATOM 716 N N . THR A 1 91 ? -20.711 21.205 20.470 1.00 89.56 91 THR A N 1
ATOM 717 C CA . THR A 1 91 ? -21.607 20.083 20.161 1.00 89.56 91 THR A CA 1
ATOM 718 C C . THR A 1 91 ? -22.633 19.878 21.276 1.00 89.56 91 THR A C 1
ATOM 720 O O . THR A 1 91 ? -23.825 19.872 20.990 1.00 89.56 91 THR A O 1
ATOM 723 N N . LEU A 1 92 ? -22.211 19.830 22.545 1.00 90.44 92 LEU A N 1
ATOM 724 C CA . LEU A 1 92 ? -23.118 19.705 23.699 1.00 90.44 92 LEU A CA 1
ATOM 725 C C . LEU A 1 92 ? -24.156 20.840 23.759 1.00 90.44 92 LEU A C 1
ATOM 727 O O . LEU A 1 92 ? -25.355 20.607 23.948 1.00 90.44 92 LEU A O 1
ATOM 731 N N . ASN A 1 93 ? -23.701 22.079 23.556 1.00 89.75 93 ASN A N 1
ATOM 732 C CA . ASN A 1 93 ? -24.567 23.255 23.571 1.00 89.75 93 ASN A CA 1
ATOM 733 C C . ASN A 1 93 ? -25.591 23.211 22.431 1.00 89.75 93 ASN A C 1
ATOM 735 O O . ASN A 1 93 ? -26.765 23.502 22.654 1.00 89.75 93 ASN A O 1
ATOM 739 N N . LYS A 1 94 ? -25.168 22.839 21.216 1.00 88.81 94 LYS A N 1
ATOM 740 C CA . LYS A 1 94 ? -26.065 22.708 20.059 1.00 88.81 94 LYS A CA 1
ATOM 741 C C . LYS A 1 94 ? -27.068 21.576 20.259 1.00 88.81 94 LYS A C 1
ATOM 743 O O . LYS A 1 94 ? -28.258 21.804 20.059 1.00 88.81 94 LYS A O 1
ATOM 748 N N . PHE A 1 95 ? -26.619 20.423 20.744 1.00 88.38 95 PHE A N 1
ATOM 749 C CA . PHE A 1 95 ? -27.477 19.275 21.016 1.00 88.38 95 PHE A CA 1
ATOM 750 C C . PHE A 1 95 ? -28.649 19.647 21.933 1.00 88.38 95 PHE A C 1
ATOM 752 O O . PHE A 1 95 ? -29.805 19.312 21.671 1.00 88.38 95 PHE A O 1
ATOM 759 N N . THR A 1 96 ? -28.359 20.434 22.968 1.00 87.38 96 THR A N 1
ATOM 760 C CA . THR A 1 96 ? -29.368 20.921 23.916 1.00 87.38 96 THR A CA 1
ATOM 761 C C . THR A 1 96 ? -30.222 22.037 23.325 1.00 87.38 96 THR A C 1
ATOM 763 O O . THR A 1 96 ? -31.445 21.990 23.425 1.00 87.38 96 THR A O 1
ATOM 766 N N . LYS A 1 97 ? -29.602 23.020 22.655 1.00 87.31 97 LYS A N 1
ATOM 767 C CA . LYS A 1 97 ? -30.298 24.144 22.004 1.00 87.31 97 LYS A CA 1
ATOM 768 C C . LYS A 1 97 ? -31.347 23.670 20.996 1.00 87.31 97 LYS A C 1
ATOM 770 O O . LYS A 1 97 ? -32.395 24.294 20.875 1.00 87.31 97 LYS A O 1
ATOM 775 N N . HIS A 1 98 ? -31.064 22.584 20.281 1.00 86.50 98 HIS A N 1
ATOM 776 C CA . HIS A 1 98 ? -31.973 21.988 19.303 1.00 86.50 98 HIS A CA 1
ATOM 777 C C . HIS A 1 98 ? -32.925 20.943 19.905 1.00 86.50 98 HIS A C 1
ATOM 779 O O . HIS A 1 98 ? -33.670 20.305 19.171 1.00 86.50 98 HIS A O 1
ATOM 785 N N . GLY A 1 99 ? -32.926 20.762 21.230 1.00 86.00 99 GLY A N 1
ATOM 786 C CA . GLY A 1 99 ? -33.850 19.860 21.916 1.00 86.00 99 GLY A CA 1
ATOM 787 C C . GLY A 1 99 ? -33.627 18.377 21.610 1.00 86.00 99 GLY A C 1
ATOM 788 O O . GLY A 1 99 ? -34.522 17.570 21.867 1.00 86.00 99 GLY A O 1
ATOM 789 N N . LEU A 1 100 ? -32.452 17.988 21.099 1.00 87.31 100 LEU A N 1
ATOM 790 C CA . LEU A 1 100 ? -32.172 16.608 20.681 1.00 87.31 100 LEU A CA 1
ATOM 791 C C . LEU A 1 100 ? -32.225 15.622 21.859 1.00 87.31 100 LEU A C 1
ATOM 793 O O . LEU A 1 100 ? -32.610 14.472 21.665 1.00 87.31 100 LEU A O 1
ATOM 797 N N . GLY A 1 101 ? -31.979 16.103 23.085 1.00 85.44 101 GLY A N 1
ATOM 798 C CA . GLY A 1 101 ? -32.127 15.364 24.352 1.00 85.44 101 GLY A CA 1
ATOM 799 C C . GLY A 1 101 ? -33.525 14.779 24.619 1.00 85.44 101 GLY A C 1
ATOM 800 O O . GLY A 1 101 ? -33.711 13.879 25.452 1.00 85.44 101 GLY A O 1
ATOM 801 N N . THR A 1 102 ? -34.548 15.277 23.918 1.00 85.69 102 THR A N 1
ATOM 802 C CA . THR A 1 102 ? -35.907 14.714 23.972 1.00 85.69 102 THR A CA 1
ATOM 803 C C . THR A 1 102 ? -35.980 13.355 23.278 1.00 85.69 102 THR A C 1
ATOM 805 O O . THR A 1 102 ? -36.629 12.443 23.793 1.00 85.69 102 THR A O 1
ATOM 808 N N . THR A 1 103 ? -35.253 13.207 22.169 1.00 87.31 103 THR A N 1
ATOM 809 C CA . THR A 1 103 ? -35.247 12.017 21.311 1.00 87.31 103 THR A CA 1
ATOM 810 C C . THR A 1 103 ? -34.092 11.089 21.671 1.00 87.31 103 THR A C 1
ATOM 812 O O . THR A 1 103 ? -34.306 9.901 21.909 1.00 87.31 103 THR A O 1
ATOM 815 N N . TYR A 1 104 ? -32.886 11.642 21.793 1.00 89.88 104 TYR A N 1
ATOM 816 C CA . TYR A 1 104 ? -31.655 10.915 22.079 1.00 89.88 104 TYR A CA 1
ATOM 817 C C . TYR A 1 104 ? -31.189 11.232 23.500 1.00 89.88 104 TYR A C 1
ATOM 819 O O . TYR A 1 104 ? -30.941 12.385 23.835 1.00 89.88 104 TYR A O 1
ATOM 827 N N . LYS A 1 105 ? -31.101 10.222 24.368 1.00 88.62 105 LYS A N 1
ATOM 828 C CA . LYS A 1 105 ? -30.728 10.394 25.782 1.00 88.62 105 LYS A CA 1
ATOM 829 C C . LYS A 1 105 ? -29.223 10.428 25.999 1.00 88.62 105 LYS A C 1
ATOM 831 O O . LYS A 1 105 ? -28.767 11.100 26.926 1.00 88.62 105 LYS A O 1
ATOM 836 N N . THR A 1 106 ? -28.482 9.750 25.133 1.00 89.88 106 THR A N 1
ATOM 837 C CA . THR A 1 106 ? -27.027 9.652 25.198 1.00 89.88 106 THR A CA 1
ATOM 838 C C . THR A 1 106 ? -26.421 10.270 23.951 1.00 89.88 106 THR A C 1
ATOM 840 O O . THR A 1 106 ? -26.921 10.070 22.841 1.00 89.88 106 THR A O 1
ATOM 843 N N . LEU A 1 107 ? -25.330 11.005 24.140 1.00 92.44 107 LEU A N 1
ATOM 844 C CA . LEU A 1 107 ? -24.514 11.547 23.063 1.00 92.44 107 LEU A CA 1
ATOM 845 C C . LEU A 1 107 ? -23.113 10.946 23.162 1.00 92.44 107 LEU A C 1
ATOM 847 O O . LEU A 1 107 ? -22.532 10.940 24.239 1.00 92.44 107 LEU A O 1
ATOM 851 N N . LYS A 1 108 ? -22.554 10.488 22.044 1.00 93.88 108 LYS A N 1
ATOM 852 C CA . LYS A 1 108 ? -21.136 10.129 21.922 1.00 93.88 108 LYS A CA 1
ATOM 853 C C . LYS A 1 108 ? -20.451 11.023 20.897 1.00 93.88 108 LYS A C 1
ATOM 855 O O . LYS A 1 108 ? -21.068 11.457 19.927 1.00 93.88 108 LYS A O 1
ATOM 860 N N . ILE A 1 109 ? -19.173 11.309 21.112 1.00 92.06 109 ILE A N 1
ATOM 861 C CA . ILE A 1 109 ? -18.347 12.114 20.212 1.00 92.06 109 ILE A CA 1
ATOM 862 C C . ILE A 1 109 ? -17.120 11.301 19.821 1.00 92.06 109 ILE A C 1
ATOM 864 O O . ILE A 1 109 ? -16.244 11.055 20.646 1.00 92.06 109 ILE A O 1
ATOM 868 N N . VAL A 1 110 ? -17.049 10.924 18.551 1.00 92.00 110 VAL A N 1
ATOM 869 C CA . VAL A 1 110 ? -15.921 10.234 17.936 1.00 92.00 110 VAL A CA 1
ATOM 870 C C . VAL A 1 110 ? -14.979 11.258 17.325 1.00 92.00 110 VAL A C 1
ATOM 872 O O . VAL A 1 110 ? -15.340 12.019 16.430 1.00 92.00 110 VAL A O 1
ATOM 875 N N . ILE A 1 111 ? -13.748 11.267 17.816 1.00 88.81 111 ILE A N 1
ATOM 876 C CA . ILE A 1 111 ? -12.659 12.094 17.323 1.00 88.81 111 ILE A CA 1
ATOM 877 C C . ILE A 1 111 ? -11.812 11.254 16.370 1.00 88.81 111 ILE A C 1
ATOM 879 O O . ILE A 1 111 ? -11.205 10.262 16.775 1.00 88.81 111 ILE A O 1
ATOM 883 N N . ILE A 1 112 ? -11.718 11.700 15.118 1.00 84.94 112 ILE A N 1
ATOM 884 C CA . ILE A 1 112 ? -10.820 11.124 14.117 1.00 84.94 112 ILE A CA 1
ATOM 885 C C . ILE A 1 112 ? -9.391 11.600 14.425 1.00 84.94 112 ILE A C 1
ATOM 887 O O . ILE A 1 112 ? -8.977 12.717 14.086 1.00 84.94 112 ILE A O 1
ATOM 891 N N . GLY A 1 113 ? -8.646 10.766 15.148 1.00 77.31 113 GLY A N 1
ATOM 892 C CA . GLY A 1 113 ? -7.281 11.044 15.589 1.00 77.31 113 GLY A CA 1
ATOM 893 C C . GLY A 1 113 ? -7.110 10.988 17.096 1.00 77.31 113 GLY A C 1
ATOM 894 O O . GLY A 1 113 ? -7.850 10.313 17.805 1.00 77.31 113 GLY A O 1
ATOM 895 N N . THR A 1 114 ? -6.080 11.675 17.581 1.00 71.06 114 THR A N 1
ATOM 896 C CA . THR A 1 114 ? -5.710 11.670 18.999 1.00 71.06 114 THR A CA 1
ATOM 897 C C . THR A 1 114 ? -6.349 12.845 19.729 1.00 71.06 114 THR A C 1
ATOM 899 O O . THR A 1 114 ? -6.356 13.971 19.230 1.00 71.06 114 THR A O 1
ATOM 902 N N . ARG A 1 115 ? -6.841 12.615 20.948 1.00 74.00 115 ARG A N 1
ATOM 903 C CA . ARG A 1 115 ? -7.272 13.682 21.861 1.00 74.00 115 ARG A CA 1
ATOM 904 C C . ARG A 1 115 ? -6.123 14.658 22.150 1.00 74.00 115 ARG A C 1
ATOM 906 O O . ARG A 1 115 ? -5.082 14.238 22.642 1.00 74.00 115 ARG A O 1
ATOM 913 N N . THR A 1 116 ? -6.325 15.957 21.915 1.00 64.00 116 THR A N 1
ATOM 914 C CA . THR A 1 116 ? -5.324 16.998 22.242 1.00 64.00 116 THR A CA 1
ATOM 915 C C . THR A 1 116 ? -5.794 18.003 23.299 1.00 64.00 116 THR A C 1
ATOM 917 O O . THR A 1 116 ? -4.985 18.769 23.815 1.00 64.00 116 THR A O 1
ATOM 920 N N . GLY A 1 117 ? -7.086 18.008 23.652 1.00 64.50 117 GLY A N 1
ATOM 921 C CA . GLY A 1 117 ? -7.668 18.924 24.640 1.00 64.50 117 GLY A CA 1
ATOM 922 C C . GLY A 1 117 ? -7.768 18.368 26.066 1.00 64.50 117 GLY A C 1
ATOM 923 O O . GLY A 1 117 ? -7.855 17.161 26.285 1.00 64.50 117 GLY A O 1
ATOM 924 N N . ASN A 1 118 ? -7.834 19.270 27.051 1.00 71.31 118 ASN A N 1
ATOM 925 C CA . ASN A 1 118 ? -8.269 18.935 28.407 1.00 71.31 118 ASN A CA 1
ATOM 926 C C . ASN A 1 118 ? -9.805 18.985 28.477 1.00 71.31 118 ASN A C 1
ATOM 928 O O . ASN A 1 118 ? -10.401 20.061 28.431 1.00 71.31 118 ASN A O 1
ATOM 932 N N . TYR A 1 119 ? -10.440 17.821 28.596 1.00 76.00 119 TYR A N 1
ATOM 933 C CA . TYR A 1 119 ? -11.903 17.680 28.630 1.00 76.00 119 TYR A CA 1
ATOM 934 C C . TYR A 1 119 ? -12.499 17.712 30.046 1.00 76.00 119 TYR A C 1
ATOM 936 O O . TYR A 1 119 ? -13.700 17.523 30.208 1.00 76.00 119 TYR A O 1
ATOM 944 N N . LYS A 1 120 ? -11.682 17.947 31.085 1.00 69.50 120 LYS A N 1
ATOM 945 C CA . LYS A 1 120 ? -12.132 17.897 32.488 1.00 69.50 120 LYS A CA 1
ATOM 946 C C . LYS A 1 120 ? -13.117 19.011 32.867 1.00 69.50 120 LYS A C 1
ATOM 948 O O . LYS A 1 120 ? -13.887 18.818 33.796 1.00 69.50 120 LYS A O 1
ATOM 953 N N . ASN A 1 121 ? -13.105 20.138 32.152 1.00 77.00 121 ASN A N 1
ATOM 954 C CA . ASN A 1 121 ? -13.874 21.344 32.497 1.00 77.00 121 ASN A CA 1
ATOM 955 C C . ASN A 1 121 ? -15.052 21.605 31.539 1.00 77.00 121 ASN A C 1
ATOM 957 O O . ASN A 1 121 ? -15.416 22.757 31.309 1.00 77.00 121 ASN A O 1
ATOM 961 N N . LEU A 1 122 ? -15.608 20.560 30.923 1.00 83.69 122 LEU A N 1
ATOM 962 C CA . LEU A 1 122 ? -16.792 20.702 30.075 1.00 83.69 122 LEU A CA 1
ATOM 963 C C . LEU A 1 122 ? -18.038 20.924 30.938 1.00 83.69 122 LEU A C 1
ATOM 965 O O . LEU A 1 122 ? -18.248 20.231 31.931 1.00 83.69 122 LEU A O 1
ATOM 969 N N . SER A 1 123 ? -18.875 21.872 30.530 1.00 86.25 123 SER A N 1
ATOM 970 C CA . SER A 1 123 ? -20.184 22.112 31.130 1.00 86.25 123 SER A CA 1
ATOM 971 C C . SER A 1 123 ? -21.216 21.254 30.409 1.00 86.25 123 SER A C 1
ATOM 973 O O . SER A 1 123 ? -21.493 21.482 29.230 1.00 86.25 123 SER A O 1
ATOM 975 N N . ILE A 1 124 ? -21.754 20.241 31.087 1.00 87.00 124 ILE A N 1
ATOM 976 C CA . ILE A 1 124 ? -22.764 19.350 30.508 1.00 87.00 124 ILE A CA 1
ATOM 977 C C . ILE A 1 124 ? -24.139 20.005 30.684 1.00 87.00 124 ILE A C 1
ATOM 979 O O . ILE A 1 124 ? -24.565 20.194 31.825 1.00 87.00 124 ILE A O 1
ATOM 983 N N . PRO A 1 125 ? -24.837 20.389 29.601 1.00 82.19 125 PRO A N 1
ATOM 984 C CA . PRO A 1 125 ? -26.132 21.038 29.735 1.00 82.19 125 PRO A CA 1
ATOM 985 C C . PRO A 1 125 ? -27.209 20.074 30.251 1.00 82.19 125 PRO A C 1
ATOM 987 O O . PRO A 1 125 ? -27.160 18.864 30.017 1.00 82.19 125 PRO A O 1
ATOM 990 N N . ASN A 1 126 ? -28.233 20.628 30.902 1.00 78.81 126 ASN A N 1
ATOM 991 C CA . ASN A 1 126 ? -29.376 19.853 31.380 1.00 78.81 126 ASN A CA 1
ATOM 992 C C . ASN A 1 126 ? -30.110 19.167 30.215 1.00 78.81 126 ASN A C 1
ATOM 994 O O . ASN A 1 126 ? -30.424 19.802 29.209 1.00 78.81 126 ASN A O 1
ATOM 998 N N . GLY A 1 127 ? -30.435 17.881 30.383 1.00 77.00 127 GLY A N 1
ATOM 999 C CA . GLY A 1 127 ? -31.164 17.089 29.385 1.00 77.00 127 GLY A CA 1
ATOM 1000 C C . GLY A 1 127 ? -30.294 16.199 28.492 1.00 77.00 127 GLY A C 1
ATOM 1001 O O . GLY A 1 127 ? -30.842 15.530 27.617 1.00 77.00 127 GLY A O 1
ATOM 1002 N N . VAL A 1 128 ? -28.978 16.146 28.729 1.00 81.19 128 VAL A N 1
ATOM 1003 C CA . VAL A 1 128 ? -28.035 15.249 28.040 1.00 81.19 128 VAL A CA 1
ATOM 1004 C C . VAL A 1 128 ? -27.306 14.382 29.061 1.00 81.19 128 VAL A C 1
ATOM 1006 O O . VAL A 1 128 ? -26.743 14.902 30.021 1.00 81.19 128 VAL A O 1
ATOM 1009 N N . SER A 1 129 ? -27.289 13.063 28.853 1.00 86.75 129 SER A N 1
ATOM 1010 C CA . SER A 1 129 ? -26.385 12.169 29.580 1.00 86.75 129 SER A CA 1
ATOM 1011 C C . SER A 1 129 ? -25.063 12.082 28.817 1.00 86.75 129 SER A C 1
ATOM 1013 O O . SER A 1 129 ? -25.048 11.632 27.669 1.00 86.75 129 SER A O 1
ATOM 1015 N N . PHE A 1 130 ? -23.983 12.584 29.424 1.00 90.19 130 PHE A N 1
ATOM 1016 C CA . PHE A 1 130 ? -22.658 12.628 28.806 1.00 90.19 130 PHE A CA 1
ATOM 1017 C C . PHE A 1 130 ? -21.540 12.489 29.846 1.00 90.19 130 PHE A C 1
ATOM 1019 O O . PHE A 1 130 ? -21.368 13.359 30.704 1.00 90.19 130 PHE A O 1
ATOM 1026 N N . ASP A 1 131 ? -20.749 11.425 29.742 1.00 89.62 131 ASP A N 1
ATOM 1027 C CA . ASP A 1 131 ? -19.518 11.209 30.500 1.00 89.62 131 ASP A CA 1
ATOM 1028 C C . ASP A 1 131 ? -18.305 11.617 29.649 1.00 89.62 131 ASP A C 1
ATOM 1030 O O . ASP A 1 131 ? -17.989 11.016 28.625 1.00 89.62 131 ASP A O 1
ATOM 1034 N N . THR A 1 132 ? -17.559 12.629 30.091 1.00 85.50 132 THR A N 1
ATOM 1035 C CA . THR A 1 132 ? -16.422 13.175 29.328 1.00 85.50 132 THR A CA 1
ATOM 1036 C C . THR A 1 132 ? -15.269 12.189 29.117 1.00 85.50 132 THR A C 1
ATOM 1038 O O . THR A 1 132 ? -14.443 12.396 28.225 1.00 85.50 132 THR A O 1
ATOM 1041 N N . LYS A 1 133 ? -15.182 11.118 29.912 1.00 83.62 133 LYS A N 1
ATOM 1042 C CA . LYS A 1 133 ? -14.188 10.052 29.748 1.00 83.62 133 LYS A CA 1
ATOM 1043 C C . LYS A 1 133 ? -14.696 8.951 28.825 1.00 83.62 133 LYS A C 1
ATOM 1045 O O . LYS A 1 133 ? -13.922 8.503 27.981 1.00 83.62 133 LYS A O 1
ATOM 1050 N N . ALA A 1 134 ? -15.946 8.521 29.000 1.00 86.44 134 ALA A N 1
ATOM 1051 C CA . ALA A 1 134 ? -16.504 7.360 28.304 1.00 86.44 134 ALA A CA 1
ATOM 1052 C C . ALA A 1 134 ? -17.182 7.697 26.964 1.00 86.44 134 ALA A C 1
ATOM 1054 O O . ALA A 1 134 ? -17.163 6.879 26.045 1.00 86.44 134 ALA A O 1
ATOM 1055 N N . ASP A 1 135 ? -17.761 8.889 26.833 1.00 91.12 135 ASP A N 1
ATOM 1056 C CA . ASP A 1 135 ? -18.536 9.290 25.655 1.00 91.12 135 ASP A CA 1
ATOM 1057 C C . ASP A 1 135 ? -17.738 10.123 24.652 1.00 91.12 135 ASP A C 1
ATOM 1059 O O . ASP A 1 135 ? -18.181 10.318 23.523 1.00 91.12 135 ASP A O 1
ATOM 1063 N N . ILE A 1 136 ? -16.530 10.558 25.015 1.00 90.81 136 ILE A N 1
ATOM 1064 C CA . ILE A 1 136 ? -15.535 11.023 24.047 1.00 90.81 136 ILE A CA 1
ATOM 1065 C C . ILE A 1 136 ? -14.689 9.820 23.655 1.00 90.81 136 ILE A C 1
ATOM 1067 O O . ILE A 1 136 ? -14.030 9.216 24.503 1.00 90.81 136 ILE A O 1
ATOM 1071 N N . MET A 1 137 ? -14.685 9.495 22.370 1.00 90.94 137 MET A N 1
ATOM 1072 C CA . MET A 1 137 ? -14.008 8.339 21.801 1.00 90.94 137 MET A CA 1
ATOM 1073 C C . MET A 1 137 ? -12.945 8.816 20.820 1.00 90.94 137 MET A C 1
ATOM 1075 O O . MET A 1 137 ? -13.174 9.706 20.013 1.00 90.94 137 MET A O 1
ATOM 1079 N N . ASP A 1 138 ? -11.766 8.231 20.903 1.00 89.88 138 ASP A N 1
ATOM 1080 C CA . ASP A 1 138 ? -10.655 8.402 19.973 1.00 89.88 138 ASP A CA 1
ATOM 1081 C C . ASP A 1 138 ? -10.125 7.036 19.537 1.00 89.88 138 ASP A C 1
ATOM 1083 O O . ASP A 1 138 ? -10.552 5.996 20.055 1.00 89.88 138 ASP A O 1
ATOM 1087 N N . ASN A 1 139 ? -9.149 7.041 18.628 1.00 88.94 139 ASN A N 1
ATOM 1088 C CA . ASN A 1 139 ? -8.531 5.814 18.130 1.00 88.94 139 ASN A CA 1
ATOM 1089 C C . ASN A 1 139 ? -8.052 4.902 19.270 1.00 88.94 139 ASN A C 1
ATOM 1091 O O . ASN A 1 139 ? -8.263 3.696 19.217 1.00 88.94 139 ASN A O 1
ATOM 1095 N N . VAL A 1 140 ? -7.459 5.463 20.330 1.00 88.69 140 VAL A N 1
ATOM 1096 C CA . VAL A 1 140 ? -6.942 4.679 21.463 1.00 88.69 140 VAL A CA 1
ATOM 1097 C C . VAL A 1 140 ? -8.069 3.986 22.227 1.00 88.69 140 VAL A C 1
ATOM 1099 O O . VAL A 1 140 ? -7.959 2.799 22.525 1.00 88.69 140 VAL A O 1
ATOM 1102 N N . SER A 1 141 ? -9.149 4.700 22.558 1.00 90.94 141 SER A N 1
ATOM 1103 C CA . SER A 1 141 ? -10.300 4.085 23.231 1.00 90.94 141 SER A CA 1
ATOM 1104 C C . SER A 1 141 ? -10.975 3.020 22.369 1.00 90.94 141 SER A C 1
ATOM 1106 O O . SER A 1 141 ? -11.302 1.955 22.883 1.00 90.94 141 SER A O 1
ATOM 1108 N N . LEU A 1 142 ? -11.092 3.263 21.060 1.00 92.75 142 LEU A N 1
ATOM 1109 C CA . LEU A 1 142 ? -11.698 2.318 20.131 1.00 92.75 142 LEU A CA 1
ATOM 1110 C C . LEU A 1 142 ? -10.865 1.036 20.028 1.00 92.75 142 LEU A C 1
ATOM 1112 O O . LEU A 1 142 ? -11.405 -0.055 20.167 1.00 92.75 142 LEU A O 1
ATOM 1116 N N . ILE A 1 143 ? -9.539 1.154 19.888 1.00 93.12 143 ILE A N 1
ATOM 1117 C CA . ILE A 1 143 ? -8.624 0.001 19.864 1.00 93.12 143 ILE A CA 1
ATOM 1118 C C . ILE A 1 143 ? -8.743 -0.819 21.154 1.00 93.12 143 ILE A C 1
ATOM 1120 O O . ILE A 1 143 ? -8.816 -2.042 21.086 1.00 93.12 143 ILE A O 1
ATOM 1124 N N . LYS A 1 144 ? -8.815 -0.167 22.322 1.00 93.94 144 LYS A N 1
ATOM 1125 C CA . LYS A 1 144 ? -8.989 -0.860 23.611 1.00 93.94 144 LYS A CA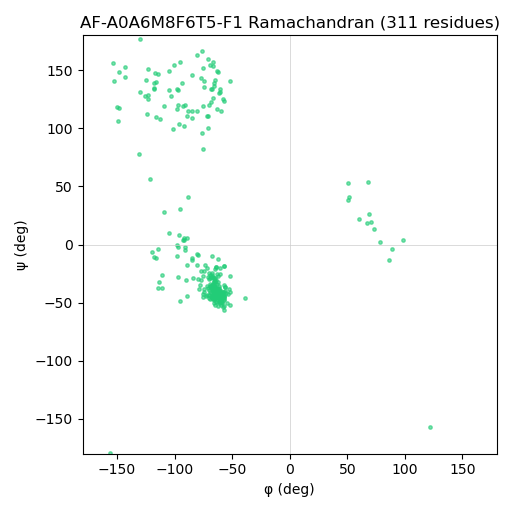 1
ATOM 1126 C C . LYS A 1 144 ? -10.300 -1.632 23.701 1.00 93.94 144 LYS A C 1
ATOM 1128 O O . LYS A 1 144 ? -10.357 -2.640 24.397 1.00 93.94 144 LYS A O 1
ATOM 1133 N N . ASP A 1 145 ? -11.359 -1.153 23.060 1.00 94.94 145 ASP A N 1
ATOM 1134 C CA . ASP A 1 145 ? -12.637 -1.859 23.037 1.00 94.94 145 ASP A CA 1
ATOM 1135 C C . ASP A 1 145 ? -12.634 -3.003 22.019 1.00 94.94 145 ASP A C 1
ATOM 1137 O O . ASP A 1 145 ? -13.115 -4.089 22.339 1.00 94.94 145 ASP A O 1
ATOM 1141 N N . ILE A 1 146 ? -12.006 -2.809 20.855 1.00 96.19 146 ILE A N 1
ATOM 1142 C CA . ILE A 1 146 ? -11.781 -3.860 19.851 1.00 96.19 146 ILE A CA 1
ATOM 1143 C C . ILE A 1 146 ? -10.926 -4.995 20.433 1.00 96.19 146 ILE A C 1
ATOM 1145 O O . ILE A 1 146 ? -11.239 -6.167 20.251 1.00 96.19 146 ILE A O 1
ATOM 1149 N N . GLU A 1 147 ? -9.877 -4.677 21.193 1.00 95.38 147 GLU A N 1
ATOM 1150 C CA . GLU A 1 147 ? -8.990 -5.671 21.809 1.00 95.38 147 GLU A CA 1
ATOM 1151 C C . GLU A 1 147 ? -9.723 -6.611 22.779 1.00 95.38 147 GLU A C 1
ATOM 1153 O O . GLU A 1 147 ? -9.299 -7.750 22.969 1.00 95.38 147 GLU A O 1
ATOM 1158 N N . LYS A 1 148 ? -10.847 -6.182 23.364 1.00 95.81 148 LYS A N 1
ATOM 1159 C CA . LYS A 1 148 ? -11.661 -7.014 24.267 1.00 95.81 148 LYS A CA 1
ATOM 1160 C C . LYS A 1 148 ? -12.567 -8.000 23.522 1.00 95.81 148 LYS A C 1
ATOM 1162 O O . LYS A 1 148 ? -13.188 -8.845 24.163 1.00 95.81 148 LYS A O 1
ATOM 1167 N N . LYS A 1 149 ? -12.675 -7.897 22.194 1.00 96.12 149 LYS A N 1
ATOM 1168 C CA . LYS A 1 149 ? -13.565 -8.726 21.371 1.00 96.12 149 LYS A CA 1
ATOM 1169 C C . LYS A 1 149 ? -12.986 -10.106 21.067 1.00 96.12 149 LYS A C 1
ATOM 1171 O O . LYS A 1 149 ? -11.781 -10.361 21.219 1.00 96.12 149 LYS A O 1
ATOM 1176 N N . SER A 1 150 ? -13.860 -11.015 20.635 1.00 95.75 150 SER A N 1
ATOM 1177 C CA . SER A 1 150 ? -13.447 -12.343 20.189 1.00 95.75 150 SER A CA 1
ATOM 1178 C C . SER A 1 150 ? -12.619 -12.241 18.900 1.00 95.75 150 SER A C 1
ATOM 1180 O O . SER A 1 150 ? -12.677 -11.245 18.184 1.00 95.75 150 SER A O 1
ATOM 1182 N N . THR A 1 151 ? -11.788 -13.243 18.609 1.00 92.38 151 THR A N 1
ATOM 1183 C CA . THR A 1 151 ? -10.975 -13.231 17.379 1.00 92.38 151 THR A CA 1
ATOM 1184 C C . THR A 1 151 ? -11.830 -13.161 16.100 1.00 92.38 151 THR A C 1
ATOM 1186 O O . THR A 1 151 ? -11.449 -12.397 15.218 1.00 92.38 151 THR A O 1
ATOM 1189 N N . PRO A 1 152 ? -12.975 -13.870 15.989 1.00 94.56 152 PRO A N 1
ATOM 1190 C CA . PRO A 1 152 ? -13.901 -13.695 14.867 1.00 94.56 152 PRO A CA 1
ATOM 1191 C C . PRO A 1 152 ? -14.429 -12.264 14.714 1.00 94.56 152 PRO A C 1
ATOM 1193 O O . PRO A 1 152 ? -14.374 -11.727 13.614 1.00 94.56 152 PRO A O 1
ATOM 1196 N N . ASP A 1 153 ? -14.853 -11.617 15.803 1.00 95.12 153 ASP A N 1
ATOM 1197 C CA . ASP A 1 153 ? -15.364 -10.237 15.739 1.00 95.12 153 ASP A CA 1
ATOM 1198 C C . ASP A 1 153 ? -14.268 -9.256 15.296 1.00 95.12 153 ASP A C 1
ATOM 1200 O O . ASP A 1 153 ? -14.504 -8.357 14.498 1.00 95.12 153 ASP A O 1
ATOM 1204 N N . ILE A 1 154 ? -13.034 -9.439 15.785 1.00 95.38 154 ILE A N 1
ATOM 1205 C CA . ILE A 1 154 ? -11.885 -8.629 15.351 1.00 95.38 154 ILE A CA 1
ATOM 1206 C C . ILE A 1 154 ? -11.639 -8.806 13.849 1.00 95.38 154 ILE A C 1
ATOM 1208 O O . ILE A 1 154 ? -11.295 -7.837 13.174 1.00 95.38 154 ILE A O 1
ATOM 1212 N N . GLN A 1 155 ? -11.812 -10.020 13.324 1.00 91.56 155 GLN A N 1
ATOM 1213 C CA . GLN A 1 155 ? -11.679 -10.271 11.894 1.00 91.56 155 GLN A CA 1
ATOM 1214 C C . GLN A 1 155 ? -12.802 -9.591 11.101 1.00 91.56 155 GLN A C 1
ATOM 1216 O O . GLN A 1 155 ? -12.500 -8.914 10.128 1.00 91.56 155 GLN A O 1
ATOM 1221 N N . ALA A 1 156 ? -14.055 -9.668 11.555 1.00 92.69 156 ALA A N 1
ATOM 1222 C CA . ALA A 1 156 ? -15.178 -8.978 10.915 1.00 92.69 156 ALA A CA 1
ATOM 1223 C C . ALA A 1 156 ? -14.975 -7.452 10.876 1.00 92.69 156 ALA A C 1
ATOM 1225 O O . ALA A 1 156 ? -15.187 -6.811 9.847 1.00 92.69 156 ALA A O 1
ATOM 1226 N N . ILE A 1 157 ? -14.467 -6.871 11.970 1.00 94.56 157 ILE A N 1
ATOM 1227 C CA . ILE A 1 157 ? -14.083 -5.455 12.024 1.00 94.56 157 ILE A CA 1
ATOM 1228 C C . ILE A 1 157 ? -13.003 -5.143 10.981 1.00 94.56 157 ILE A C 1
ATOM 1230 O O . ILE A 1 157 ? -13.108 -4.145 10.268 1.00 94.56 157 ILE A O 1
ATOM 1234 N N . LEU A 1 158 ? -11.965 -5.979 10.881 1.00 90.94 158 LEU A N 1
ATOM 1235 C CA . LEU A 1 158 ? -10.904 -5.796 9.893 1.00 90.94 158 LEU A CA 1
ATOM 1236 C C . LEU A 1 158 ? -11.434 -5.894 8.458 1.00 90.94 158 LEU A C 1
ATOM 1238 O O . LEU A 1 158 ? -11.040 -5.080 7.629 1.00 90.94 158 LEU A O 1
ATOM 1242 N N . ASP A 1 159 ? -12.341 -6.826 8.177 1.00 87.88 159 ASP A N 1
ATOM 1243 C CA . ASP A 1 159 ? -12.923 -7.009 6.845 1.00 87.88 159 ASP A CA 1
ATOM 1244 C C . ASP A 1 159 ? -13.718 -5.762 6.409 1.00 87.88 159 ASP A C 1
ATOM 1246 O O . ASP A 1 159 ? -13.592 -5.315 5.267 1.00 87.88 159 ASP A O 1
ATOM 1250 N N . ILE A 1 160 ? -14.456 -5.122 7.332 1.00 88.31 160 ILE A N 1
ATOM 1251 C CA . ILE A 1 160 ? -15.101 -3.821 7.077 1.00 88.31 160 ILE A CA 1
ATOM 1252 C C . ILE A 1 160 ? -14.047 -2.773 6.712 1.00 88.31 160 ILE A C 1
ATOM 1254 O O . ILE A 1 160 ? -14.187 -2.086 5.699 1.00 88.31 160 ILE A O 1
ATOM 1258 N N . MET A 1 161 ? -12.980 -2.657 7.509 1.00 87.38 161 MET A N 1
ATOM 1259 C CA . MET A 1 161 ? -11.924 -1.671 7.265 1.00 87.38 161 MET A CA 1
ATOM 1260 C C . MET A 1 161 ? -11.214 -1.901 5.926 1.00 87.38 161 MET A C 1
ATOM 1262 O O . MET A 1 161 ? -10.977 -0.940 5.201 1.00 87.38 161 MET A O 1
ATOM 1266 N N . ASP A 1 162 ? -10.932 -3.152 5.569 1.00 82.44 162 ASP A N 1
ATOM 1267 C CA . ASP A 1 162 ? -10.321 -3.527 4.291 1.00 82.44 162 ASP A CA 1
ATOM 1268 C C . ASP A 1 162 ? -11.233 -3.214 3.093 1.00 82.44 162 ASP A C 1
ATOM 1270 O O . ASP A 1 162 ? -10.738 -2.850 2.027 1.00 82.44 162 ASP A O 1
ATOM 1274 N N . SER A 1 163 ? -12.556 -3.326 3.257 1.00 78.69 163 SER A N 1
ATOM 1275 C CA . SER A 1 163 ? -13.522 -3.032 2.189 1.00 78.69 163 SER A CA 1
ATOM 1276 C C . SER A 1 163 ? -13.751 -1.534 1.944 1.00 78.69 163 SER A C 1
ATOM 1278 O O . SER A 1 163 ? -14.026 -1.132 0.816 1.00 78.69 163 SER A O 1
ATOM 1280 N N . GLU A 1 164 ? -13.627 -0.708 2.986 1.00 69.75 164 GLU A N 1
ATOM 1281 C CA . GLU A 1 164 ? -13.924 0.732 2.940 1.00 69.75 164 GLU A CA 1
ATOM 1282 C C . GLU A 1 164 ? -12.666 1.586 2.715 1.00 69.75 164 GLU A C 1
ATOM 1284 O O . GLU A 1 164 ? -12.729 2.679 2.152 1.00 69.75 164 GLU A O 1
ATOM 1289 N N . ILE A 1 165 ? -11.495 1.106 3.147 1.00 69.69 165 ILE A N 1
ATOM 1290 C CA . ILE A 1 165 ? -10.241 1.856 3.077 1.00 69.69 165 ILE A CA 1
ATOM 1291 C C . ILE A 1 165 ? -9.434 1.349 1.886 1.00 69.69 165 ILE A C 1
ATOM 1293 O O . ILE A 1 165 ? -8.699 0.364 1.963 1.00 69.69 165 ILE A O 1
ATOM 1297 N N . THR A 1 166 ? -9.507 2.083 0.776 1.00 54.28 166 THR A N 1
ATOM 1298 C CA . THR A 1 166 ? -8.630 1.837 -0.371 1.00 54.28 166 THR A CA 1
ATOM 1299 C C . THR A 1 166 ? -7.211 2.263 -0.005 1.00 54.28 166 THR A C 1
ATOM 1301 O O . THR A 1 166 ? -6.855 3.442 0.038 1.00 54.28 166 THR A O 1
ATOM 1304 N N . HIS A 1 167 ? -6.393 1.282 0.342 1.00 50.28 167 HIS A N 1
ATOM 1305 C CA . HIS A 1 167 ? -5.020 1.484 0.754 1.00 50.28 167 HIS A CA 1
ATOM 1306 C C . HIS A 1 167 ? -4.177 2.155 -0.339 1.00 50.28 167 HIS A C 1
ATOM 1308 O O . HIS A 1 167 ? -3.834 1.532 -1.337 1.00 50.28 167 HIS A O 1
ATOM 1314 N N . ASN A 1 168 ? -3.708 3.377 -0.075 1.00 45.12 168 ASN A N 1
ATOM 1315 C CA . ASN A 1 168 ? -2.439 3.871 -0.626 1.00 45.12 168 ASN A CA 1
ATOM 1316 C C . ASN A 1 168 ? -1.282 3.654 0.384 1.00 45.12 168 ASN A C 1
ATOM 1318 O O . ASN A 1 168 ? -0.324 4.418 0.453 1.00 45.12 168 ASN A O 1
ATOM 1322 N N . THR A 1 169 ? -1.378 2.603 1.212 1.00 44.59 169 THR A N 1
ATOM 1323 C CA . THR A 1 169 ? -0.349 2.123 2.163 1.00 44.59 169 THR A CA 1
ATOM 1324 C C . THR A 1 169 ? 0.613 1.130 1.506 1.00 44.59 169 THR A C 1
ATOM 1326 O O . THR A 1 169 ? 0.987 0.126 2.111 1.00 44.59 169 THR A O 1
ATOM 1329 N N . GLY A 1 170 ? 1.031 1.386 0.264 1.00 51.03 170 GLY A N 1
ATOM 1330 C CA . GLY A 1 170 ? 1.975 0.504 -0.426 1.00 51.03 170 GLY A CA 1
ATOM 1331 C C . GLY A 1 170 ? 3.284 0.351 0.356 1.00 51.03 170 GLY A C 1
ATOM 1332 O O . GLY A 1 170 ? 3.752 -0.756 0.573 1.00 51.03 170 GLY A O 1
ATOM 1333 N N . ALA A 1 171 ? 3.848 1.444 0.879 1.00 48.34 171 ALA A N 1
ATOM 1334 C CA . ALA A 1 171 ? 5.233 1.420 1.343 1.00 48.34 171 ALA A CA 1
ATOM 1335 C C . ALA A 1 171 ? 5.508 0.537 2.582 1.00 48.34 171 ALA A C 1
ATOM 1337 O O . ALA A 1 171 ? 6.479 -0.210 2.583 1.00 48.34 171 ALA A O 1
ATOM 1338 N N . LEU A 1 172 ? 4.676 0.602 3.629 1.00 47.84 172 LEU A N 1
ATOM 1339 C CA . LEU A 1 172 ? 4.894 -0.185 4.856 1.00 47.84 172 LEU A CA 1
ATOM 1340 C C . LEU A 1 172 ? 4.534 -1.664 4.656 1.00 47.84 172 LEU A C 1
ATOM 1342 O O . LEU A 1 172 ? 5.316 -2.528 5.029 1.00 47.84 172 LEU A O 1
ATOM 1346 N N . SER A 1 173 ? 3.419 -1.957 3.974 1.00 61.00 173 SER A N 1
ATOM 1347 C CA . SER A 1 173 ? 3.036 -3.340 3.655 1.00 61.00 173 SER A CA 1
ATOM 1348 C C . SER A 1 173 ? 4.051 -4.030 2.746 1.00 61.00 173 SER A C 1
ATOM 1350 O O . SER A 1 173 ? 4.249 -5.231 2.878 1.00 61.00 173 SER A O 1
ATOM 1352 N N . ILE A 1 174 ? 4.683 -3.295 1.826 1.00 64.31 174 ILE A N 1
ATOM 1353 C CA . ILE A 1 174 ? 5.658 -3.858 0.889 1.00 64.31 174 ILE A CA 1
ATOM 1354 C C . ILE A 1 174 ? 6.972 -4.228 1.583 1.00 64.31 174 ILE A C 1
ATOM 1356 O O . ILE A 1 174 ? 7.594 -5.223 1.215 1.00 64.31 174 ILE A O 1
ATOM 1360 N N . LEU A 1 175 ? 7.404 -3.454 2.585 1.00 71.06 175 LEU A N 1
ATOM 1361 C CA . LEU A 1 175 ? 8.608 -3.784 3.354 1.00 71.06 175 LEU A CA 1
ATOM 1362 C C . LEU A 1 175 ? 8.414 -5.026 4.235 1.00 71.06 175 LEU A C 1
ATOM 1364 O O . LEU A 1 175 ? 9.385 -5.738 4.472 1.00 71.06 175 LEU A O 1
ATOM 1368 N N . ASP A 1 176 ? 7.177 -5.322 4.630 1.00 76.44 176 ASP A N 1
ATOM 1369 C CA . ASP A 1 176 ? 6.817 -6.524 5.390 1.00 76.44 176 ASP A CA 1
ATOM 1370 C C . ASP A 1 176 ? 6.430 -7.721 4.488 1.00 76.44 176 ASP A C 1
ATOM 1372 O O . ASP A 1 176 ? 6.212 -8.829 4.982 1.00 76.44 176 ASP A O 1
ATOM 1376 N N . THR A 1 177 ? 6.355 -7.539 3.161 1.00 80.81 177 THR A N 1
ATOM 1377 C CA . THR A 1 177 ? 6.015 -8.607 2.201 1.00 80.81 177 THR A CA 1
ATOM 1378 C C . THR A 1 177 ? 7.032 -9.747 2.275 1.00 80.81 177 THR A C 1
ATOM 1380 O O . THR A 1 177 ? 8.223 -9.471 2.175 1.00 80.81 177 THR A O 1
ATOM 1383 N N . PRO A 1 178 ? 6.638 -11.029 2.370 1.00 89.38 178 PRO A N 1
ATOM 1384 C CA . PRO A 1 178 ? 7.591 -12.140 2.360 1.00 89.38 178 PRO A CA 1
ATOM 1385 C C . PRO A 1 178 ? 8.552 -12.073 1.166 1.00 89.38 178 PRO A C 1
ATOM 1387 O O . PRO A 1 178 ? 8.144 -11.742 0.054 1.00 89.38 178 PRO A O 1
ATOM 1390 N N . ASP A 1 179 ? 9.826 -12.414 1.373 1.00 92.62 179 ASP A N 1
ATOM 1391 C CA . ASP A 1 179 ? 10.873 -12.278 0.345 1.00 92.62 179 ASP A CA 1
ATOM 1392 C C . ASP A 1 179 ? 10.505 -12.948 -0.988 1.00 92.62 179 ASP A C 1
ATOM 1394 O O . ASP A 1 179 ? 10.735 -12.385 -2.055 1.00 92.62 179 ASP A O 1
ATOM 1398 N N . LYS A 1 180 ? 9.854 -14.114 -0.936 1.00 89.62 180 LYS A N 1
ATOM 1399 C CA . LYS A 1 180 ? 9.364 -14.820 -2.129 1.00 89.62 180 LYS A CA 1
ATOM 1400 C C . LYS A 1 180 ? 8.373 -13.971 -2.950 1.00 89.62 180 LYS A C 1
ATOM 1402 O O . LYS A 1 180 ? 8.475 -13.894 -4.170 1.00 89.62 180 LYS A O 1
ATOM 1407 N N . ASP A 1 181 ? 7.462 -13.264 -2.285 1.00 85.62 181 ASP A N 1
ATOM 1408 C CA . ASP A 1 181 ? 6.410 -12.482 -2.936 1.00 85.62 181 ASP A CA 1
ATOM 1409 C C . ASP A 1 181 ? 6.992 -11.156 -3.461 1.00 85.62 181 ASP A C 1
ATOM 1411 O O . ASP A 1 181 ? 6.652 -10.698 -4.552 1.00 85.62 181 ASP A O 1
ATOM 1415 N N . ALA A 1 182 ? 7.961 -10.581 -2.739 1.00 91.38 182 ALA A N 1
ATOM 1416 C CA . ALA A 1 182 ? 8.739 -9.439 -3.212 1.00 91.38 182 ALA A CA 1
ATOM 1417 C C . ALA A 1 182 ? 9.589 -9.785 -4.456 1.00 91.38 182 ALA A C 1
ATOM 1419 O O . ALA A 1 182 ? 9.675 -8.968 -5.382 1.00 91.38 182 ALA A O 1
ATOM 1420 N N . LEU A 1 183 ? 10.148 -11.003 -4.521 1.00 94.88 183 LEU A N 1
ATOM 1421 C CA . LEU A 1 183 ? 10.835 -11.533 -5.704 1.00 94.88 183 LEU A CA 1
ATOM 1422 C C . LEU A 1 183 ? 9.884 -11.738 -6.884 1.00 94.88 183 LEU A C 1
ATOM 1424 O O . LEU A 1 183 ? 10.248 -11.402 -8.010 1.00 94.88 183 LEU A O 1
ATOM 1428 N N . LEU A 1 184 ? 8.673 -12.246 -6.648 1.00 90.31 184 LEU A N 1
ATOM 1429 C CA . LEU A 1 184 ? 7.660 -12.380 -7.697 1.00 90.31 184 LEU A CA 1
ATOM 1430 C C . LEU A 1 184 ? 7.276 -11.010 -8.280 1.00 90.31 184 LEU A C 1
ATOM 1432 O O . LEU A 1 184 ? 7.194 -10.853 -9.498 1.00 90.31 184 LEU A O 1
ATOM 1436 N N . ASN A 1 185 ? 7.123 -9.994 -7.427 1.00 86.69 185 ASN A N 1
ATOM 1437 C CA . ASN A 1 185 ? 6.881 -8.623 -7.878 1.00 86.69 185 ASN A CA 1
ATOM 1438 C C . ASN A 1 185 ? 8.055 -8.083 -8.706 1.00 86.69 185 ASN A C 1
ATOM 1440 O O . ASN A 1 185 ? 7.838 -7.500 -9.766 1.00 86.69 185 ASN A O 1
ATOM 1444 N N . LEU A 1 186 ? 9.300 -8.317 -8.270 1.00 94.31 186 LEU A N 1
ATOM 1445 C CA . LEU A 1 186 ? 10.485 -7.960 -9.055 1.00 94.31 186 LEU A CA 1
ATOM 1446 C C . LEU A 1 186 ? 10.508 -8.663 -10.413 1.00 94.31 186 LEU A C 1
ATOM 1448 O O . LEU A 1 186 ? 10.748 -8.004 -11.419 1.00 94.31 186 LEU A O 1
ATOM 1452 N N . ARG A 1 187 ? 10.213 -9.967 -10.455 1.00 95.12 187 ARG A N 1
ATOM 1453 C CA . ARG A 1 187 ? 10.132 -10.752 -11.694 1.00 95.12 187 ARG A CA 1
ATOM 1454 C C . ARG A 1 187 ? 9.170 -10.109 -12.684 1.00 95.12 187 ARG A C 1
ATOM 1456 O O . ARG A 1 187 ? 9.537 -9.894 -13.830 1.00 95.12 187 ARG A O 1
ATOM 1463 N N . ASN A 1 188 ? 7.959 -9.780 -12.240 1.00 88.62 188 ASN A N 1
ATOM 1464 C CA . ASN A 1 188 ? 6.933 -9.199 -13.108 1.00 88.62 188 ASN A CA 1
ATOM 1465 C C . ASN A 1 188 ? 7.310 -7.802 -13.611 1.00 88.62 188 ASN A C 1
ATOM 1467 O O . ASN A 1 188 ? 6.927 -7.415 -14.706 1.00 88.62 188 ASN A O 1
ATOM 1471 N N . LEU A 1 189 ? 8.069 -7.040 -12.822 1.00 88.62 189 LEU A N 1
ATOM 1472 C CA . LEU A 1 189 ? 8.541 -5.717 -13.222 1.00 88.62 189 LEU A CA 1
ATOM 1473 C C . LEU A 1 189 ? 9.756 -5.777 -14.154 1.00 88.62 189 LEU A C 1
ATOM 1475 O O . LEU A 1 189 ? 9.922 -4.871 -14.972 1.00 88.62 189 LEU A O 1
ATOM 1479 N N . LEU A 1 190 ? 10.590 -6.812 -14.028 1.00 93.25 190 LEU A N 1
ATOM 1480 C CA . LEU A 1 190 ? 11.721 -7.081 -14.917 1.00 93.25 190 LEU A CA 1
ATOM 1481 C C . LEU A 1 190 ? 11.282 -7.620 -16.282 1.00 93.25 190 LEU A C 1
ATOM 1483 O O . LEU A 1 190 ? 12.037 -7.451 -17.228 1.00 93.25 190 LEU A O 1
ATOM 1487 N N . ASP A 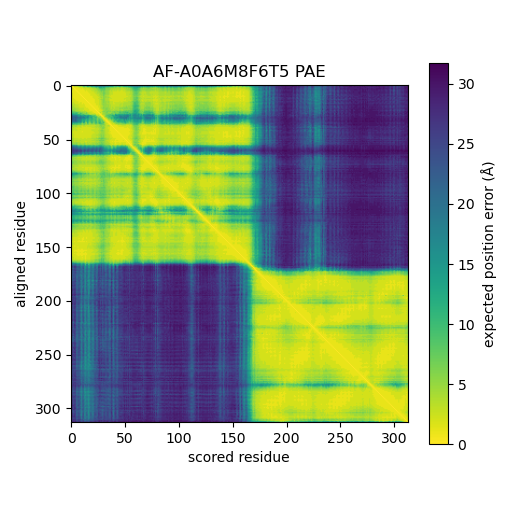1 191 ? 10.090 -8.212 -16.383 1.00 91.25 191 ASP A N 1
ATOM 1488 C CA . ASP A 1 191 ? 9.483 -8.707 -17.627 1.00 91.25 191 ASP A CA 1
ATOM 1489 C C . ASP A 1 191 ? 8.949 -7.533 -18.480 1.00 91.25 191 ASP A C 1
ATOM 1491 O O . ASP A 1 191 ? 7.788 -7.132 -18.381 1.00 91.25 191 ASP A O 1
ATOM 1495 N N . ARG A 1 192 ? 9.839 -6.888 -19.242 1.00 90.56 192 ARG A N 1
ATOM 1496 C CA . ARG A 1 192 ? 9.592 -5.721 -20.100 1.00 90.56 192 ARG A CA 1
ATOM 1497 C C . ARG A 1 192 ? 10.571 -5.611 -21.287 1.00 90.56 192 ARG A C 1
ATOM 1499 O O . ARG A 1 192 ? 11.728 -5.994 -21.155 1.00 90.56 192 ARG A O 1
ATOM 1506 N N . PRO A 1 193 ? 10.202 -4.918 -22.380 1.00 90.25 193 PRO A N 1
ATOM 1507 C CA . PRO A 1 193 ? 11.020 -4.763 -23.595 1.00 90.25 193 PRO A CA 1
ATOM 1508 C C . PRO A 1 193 ? 12.530 -4.576 -23.388 1.00 90.25 193 PRO A C 1
ATOM 1510 O O . PRO A 1 193 ? 13.331 -5.305 -23.959 1.00 90.25 193 PRO A O 1
ATOM 1513 N N . ALA A 1 194 ? 12.932 -3.698 -22.460 1.00 91.44 194 ALA A N 1
ATOM 1514 C CA . ALA A 1 194 ? 14.339 -3.400 -22.175 1.00 91.44 194 ALA A CA 1
ATOM 1515 C C . ALA A 1 194 ? 15.214 -4.611 -21.776 1.00 91.44 194 ALA A C 1
ATOM 1517 O O . ALA A 1 194 ? 16.442 -4.505 -21.812 1.00 91.44 194 ALA A O 1
ATOM 1518 N N . LEU A 1 195 ? 14.620 -5.732 -21.358 1.00 94.31 195 LEU A N 1
ATOM 1519 C CA . LEU A 1 195 ? 15.325 -6.986 -21.077 1.00 94.31 195 LEU A CA 1
ATOM 1520 C C . LEU A 1 195 ? 14.849 -8.162 -21.946 1.00 94.31 195 LEU A C 1
ATOM 1522 O O . LEU A 1 195 ? 15.436 -9.239 -21.840 1.00 94.31 195 LEU A O 1
ATOM 1526 N N . GLN A 1 196 ? 13.800 -7.992 -22.752 1.00 92.88 196 GLN A N 1
ATOM 1527 C CA . GLN A 1 196 ? 13.100 -9.079 -23.447 1.00 92.88 196 GLN A CA 1
ATOM 1528 C C . GLN A 1 196 ? 13.244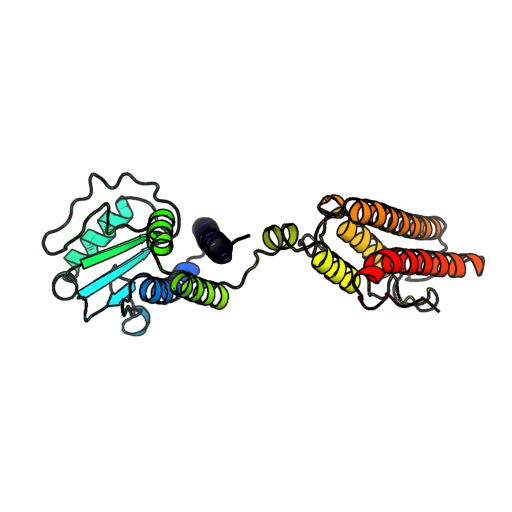 -9.001 -24.966 1.00 92.88 196 GLN A C 1
ATOM 1530 O O . GLN A 1 196 ? 13.392 -10.042 -25.606 1.00 92.88 196 GLN A O 1
ATOM 1535 N N . ASP A 1 197 ? 13.230 -7.796 -25.526 1.00 91.44 197 ASP A N 1
ATOM 1536 C CA . ASP A 1 197 ? 13.249 -7.615 -26.971 1.00 91.44 197 ASP A CA 1
ATOM 1537 C C . ASP A 1 197 ? 14.701 -7.644 -27.475 1.00 91.44 197 ASP A C 1
ATOM 1539 O O . ASP A 1 197 ? 15.604 -7.204 -26.754 1.00 91.44 197 ASP A O 1
ATOM 1543 N N . PRO A 1 198 ? 14.976 -8.176 -28.677 1.00 92.75 198 PRO A N 1
ATOM 1544 C CA . PRO A 1 198 ? 16.299 -8.096 -29.297 1.00 92.75 198 PRO A CA 1
ATOM 1545 C C . PRO A 1 198 ? 16.698 -6.652 -29.563 1.00 92.75 198 PRO A C 1
ATOM 1547 O O . PRO A 1 198 ? 15.844 -5.809 -29.846 1.00 92.75 198 PRO A O 1
ATOM 1550 N N . TRP A 1 199 ? 17.991 -6.343 -29.496 1.00 93.12 199 TRP A N 1
ATOM 1551 C CA . TRP A 1 199 ? 18.460 -4.973 -29.694 1.00 93.12 199 TRP A CA 1
ATOM 1552 C C . TRP A 1 199 ? 18.033 -4.393 -31.048 1.00 93.12 199 TRP A C 1
ATOM 1554 O O . TRP A 1 199 ? 17.577 -3.250 -31.108 1.00 93.12 199 TRP A O 1
ATOM 1564 N N . GLY A 1 200 ? 18.099 -5.186 -32.120 1.00 89.00 200 GLY A N 1
ATOM 1565 C CA . GLY A 1 200 ? 17.645 -4.785 -33.452 1.00 89.00 200 GLY A CA 1
ATOM 1566 C C . GLY A 1 200 ? 16.147 -4.459 -33.565 1.00 89.00 200 GLY A C 1
ATOM 1567 O O . GLY A 1 200 ? 15.735 -3.890 -34.573 1.00 89.00 200 GLY A O 1
ATOM 1568 N N . GLN A 1 201 ? 15.335 -4.789 -32.554 1.00 89.94 201 GLN A N 1
ATOM 1569 C CA . GLN A 1 201 ? 13.898 -4.480 -32.482 1.00 89.94 201 GLN A CA 1
ATOM 1570 C C . GLN A 1 201 ? 13.586 -3.324 -31.515 1.00 89.94 201 GLN A C 1
ATOM 1572 O O . GLN A 1 201 ? 12.427 -3.076 -31.199 1.00 89.94 201 GLN A O 1
ATOM 1577 N N . GLU A 1 202 ? 14.601 -2.611 -31.017 1.00 91.12 202 GLU A N 1
ATOM 1578 C CA . GLU A 1 202 ? 14.393 -1.497 -30.095 1.00 91.12 202 GLU A CA 1
ATOM 1579 C C . GLU A 1 202 ? 13.771 -0.285 -30.809 1.00 91.12 202 GLU A C 1
ATOM 1581 O O . GLU A 1 202 ? 14.427 0.422 -31.576 1.00 91.12 202 GLU A O 1
ATOM 1586 N N . ASP A 1 203 ? 12.511 0.003 -30.485 1.00 87.81 203 ASP A N 1
ATOM 1587 C CA . ASP A 1 203 ? 11.761 1.105 -31.094 1.00 87.81 203 ASP A CA 1
ATOM 1588 C C . ASP A 1 203 ? 12.145 2.485 -30.536 1.00 87.81 203 ASP A C 1
ATOM 1590 O O . ASP A 1 203 ? 11.910 3.511 -31.182 1.00 87.81 203 ASP A O 1
ATOM 1594 N N . SER A 1 204 ? 12.707 2.561 -29.321 1.00 94.50 204 SER A N 1
ATOM 1595 C CA . SER A 1 204 ? 13.098 3.836 -28.713 1.00 94.50 204 SER A CA 1
ATOM 1596 C C . SER A 1 204 ? 14.302 3.730 -27.780 1.00 94.50 204 SER A C 1
ATOM 1598 O O . SER A 1 204 ? 14.189 3.349 -26.613 1.00 94.50 204 SER A O 1
ATOM 1600 N N . TYR A 1 205 ? 15.456 4.225 -28.235 1.00 95.12 205 TYR A N 1
ATOM 1601 C CA . TYR A 1 205 ? 16.685 4.226 -27.434 1.00 95.12 205 TYR A CA 1
ATOM 1602 C C . TYR A 1 205 ? 16.575 5.120 -26.188 1.00 95.12 205 TYR A C 1
ATOM 1604 O O . TYR A 1 205 ? 17.151 4.820 -25.141 1.00 95.12 205 TYR A O 1
ATOM 1612 N N . ALA A 1 206 ? 15.797 6.204 -26.261 1.00 92.19 206 ALA A N 1
ATOM 1613 C CA . ALA A 1 206 ? 15.511 7.043 -25.098 1.00 92.19 206 ALA A CA 1
ATOM 1614 C C . ALA A 1 206 ? 14.703 6.279 -24.031 1.00 92.19 206 ALA A C 1
ATOM 1616 O O . ALA A 1 206 ? 15.050 6.330 -22.846 1.00 92.19 206 ALA A O 1
ATOM 1617 N N . ASN A 1 207 ? 13.674 5.528 -24.446 1.00 90.12 207 ASN A N 1
ATOM 1618 C CA . ASN A 1 207 ? 12.882 4.691 -23.542 1.00 90.12 207 ASN A CA 1
ATOM 1619 C C . ASN A 1 207 ? 13.686 3.514 -22.994 1.00 90.12 207 ASN A C 1
ATOM 1621 O O . ASN A 1 207 ? 13.529 3.164 -21.825 1.00 90.12 207 ASN A O 1
ATOM 1625 N N . PHE A 1 208 ? 14.583 2.933 -23.787 1.00 94.06 208 PHE A N 1
ATOM 1626 C CA . PHE A 1 208 ? 15.519 1.928 -23.302 1.00 94.06 208 PHE A CA 1
ATOM 1627 C C . PHE A 1 208 ? 16.400 2.483 -22.170 1.00 94.06 208 PHE A C 1
ATOM 1629 O O . PHE A 1 208 ? 16.464 1.916 -21.074 1.00 94.06 208 PHE A O 1
ATOM 1636 N N . GLY A 1 209 ? 17.022 3.648 -22.388 1.00 90.56 209 GLY A N 1
ATOM 1637 C CA . GLY A 1 209 ? 17.872 4.303 -21.391 1.00 90.56 209 GLY A CA 1
ATOM 1638 C C . GLY A 1 209 ? 17.132 4.676 -20.098 1.00 90.56 209 GLY A C 1
ATOM 1639 O O . GLY A 1 209 ? 17.668 4.493 -18.993 1.00 90.56 209 GLY A O 1
ATOM 1640 N N . SER A 1 210 ? 15.893 5.166 -20.213 1.00 87.81 210 SER A N 1
ATOM 1641 C CA . SER A 1 210 ? 15.043 5.463 -19.055 1.00 87.81 210 SER A CA 1
ATOM 1642 C C . SER A 1 210 ? 14.602 4.183 -18.337 1.00 87.81 210 SER A C 1
ATOM 1644 O O . SER A 1 210 ? 14.688 4.117 -17.109 1.00 87.81 210 SER A O 1
ATOM 1646 N N . SER A 1 211 ? 14.251 3.130 -19.082 1.00 89.38 211 SER A N 1
ATOM 1647 C CA . SER A 1 211 ? 13.835 1.832 -18.542 1.00 89.38 211 SER A CA 1
ATOM 1648 C C . SER A 1 211 ? 14.936 1.164 -17.729 1.00 89.38 211 SER A C 1
ATOM 1650 O O . SER A 1 211 ? 14.676 0.746 -16.602 1.00 89.38 211 SER A O 1
ATOM 1652 N N . ILE A 1 212 ? 16.179 1.126 -18.223 1.00 93.94 212 ILE A N 1
ATOM 1653 C CA . ILE A 1 212 ? 17.302 0.584 -17.439 1.00 93.94 212 ILE A CA 1
ATOM 1654 C C . ILE A 1 212 ? 17.507 1.392 -16.156 1.00 93.94 212 ILE A C 1
ATOM 1656 O O . ILE A 1 212 ? 17.743 0.825 -15.090 1.00 93.94 212 ILE A O 1
ATOM 1660 N N . SER A 1 213 ? 17.422 2.722 -16.236 1.00 90.19 213 SER A N 1
ATOM 1661 C CA . SER A 1 213 ? 17.579 3.582 -15.058 1.00 90.19 213 SER A CA 1
ATOM 1662 C C . SER A 1 213 ? 16.488 3.316 -14.019 1.00 90.19 213 SER A C 1
ATOM 1664 O O . SER A 1 213 ? 16.800 3.214 -12.832 1.00 90.19 213 SER A O 1
ATOM 1666 N N . GLY A 1 214 ? 15.249 3.104 -14.468 1.00 89.06 214 GLY A N 1
ATOM 1667 C CA . GLY A 1 214 ? 14.132 2.695 -13.621 1.00 89.06 214 GLY A CA 1
ATOM 1668 C C . GLY A 1 214 ? 14.322 1.309 -12.998 1.00 89.06 214 GLY A C 1
ATOM 1669 O O . GLY A 1 214 ? 14.068 1.141 -11.813 1.00 89.06 214 GLY A O 1
ATOM 1670 N N . LEU A 1 215 ? 14.842 0.323 -13.737 1.00 94.69 215 LEU A N 1
ATOM 1671 C CA . LEU A 1 215 ? 15.141 -1.008 -13.185 1.00 94.69 215 LEU A CA 1
ATOM 1672 C C . LEU A 1 215 ? 16.253 -0.963 -12.123 1.00 94.69 215 LEU A C 1
ATOM 1674 O O . LEU A 1 215 ? 16.188 -1.659 -11.110 1.00 94.69 215 LEU A O 1
ATOM 1678 N N . ILE A 1 216 ? 17.261 -0.108 -12.316 1.00 93.12 216 ILE A N 1
ATOM 1679 C CA . ILE A 1 216 ? 18.307 0.143 -11.315 1.00 93.12 216 ILE A CA 1
ATOM 1680 C C . ILE A 1 216 ? 17.701 0.764 -10.047 1.00 93.12 216 ILE A C 1
ATOM 1682 O O . ILE A 1 216 ? 18.046 0.338 -8.942 1.00 93.12 216 ILE A O 1
ATOM 1686 N N . GLU A 1 217 ? 16.810 1.753 -10.187 1.00 89.44 217 GLU A N 1
ATOM 1687 C CA . GLU A 1 217 ? 16.087 2.357 -9.059 1.00 89.44 217 GLU A CA 1
ATOM 1688 C C . GLU A 1 217 ? 15.213 1.323 -8.340 1.00 89.44 217 GLU A C 1
ATOM 1690 O O . GLU A 1 217 ? 15.271 1.237 -7.109 1.00 89.44 217 GLU A O 1
ATOM 1695 N N . LEU A 1 218 ? 14.491 0.495 -9.096 1.00 91.12 218 LEU A N 1
ATOM 1696 C CA . LEU A 1 218 ? 13.628 -0.565 -8.591 1.00 91.12 218 LEU A CA 1
ATOM 1697 C C . LEU A 1 218 ? 14.403 -1.550 -7.723 1.00 91.12 218 LEU A C 1
ATOM 1699 O O . LEU A 1 218 ? 14.038 -1.765 -6.574 1.00 91.12 218 LEU A O 1
ATOM 1703 N N . ILE A 1 219 ? 15.498 -2.117 -8.227 1.00 94.31 219 ILE A N 1
ATOM 1704 C CA . ILE A 1 219 ? 16.281 -3.091 -7.455 1.00 94.31 219 ILE A CA 1
ATOM 1705 C C . ILE A 1 219 ? 16.939 -2.418 -6.239 1.00 94.31 219 ILE A C 1
ATOM 1707 O O . ILE A 1 219 ? 17.008 -2.996 -5.155 1.00 94.31 219 ILE A O 1
ATOM 1711 N N . ASN A 1 220 ? 17.433 -1.184 -6.390 1.00 90.50 220 ASN A N 1
ATOM 1712 C CA . ASN A 1 220 ? 18.141 -0.484 -5.317 1.00 90.50 220 ASN A CA 1
ATOM 1713 C C . ASN A 1 220 ? 17.226 -0.020 -4.188 1.00 90.50 220 ASN A C 1
ATOM 1715 O O . ASN A 1 220 ? 17.592 -0.135 -3.025 1.00 90.50 220 ASN A O 1
ATOM 1719 N N . THR A 1 221 ? 16.071 0.539 -4.529 1.00 84.25 221 THR A N 1
ATOM 1720 C CA . THR A 1 221 ? 15.208 1.263 -3.586 1.00 84.25 221 THR A CA 1
ATOM 1721 C C . THR A 1 221 ? 13.836 0.628 -3.414 1.00 84.25 221 THR A C 1
ATOM 1723 O O . THR A 1 221 ? 13.103 1.022 -2.512 1.00 84.25 221 THR A O 1
ATOM 1726 N N . GLY A 1 222 ? 13.484 -0.340 -4.261 1.00 86.81 222 GLY A N 1
ATOM 1727 C CA . GLY A 1 222 ? 12.147 -0.911 -4.331 1.00 86.81 222 GLY A CA 1
ATOM 1728 C C . GLY A 1 222 ? 11.145 -0.039 -5.088 1.00 86.81 222 GLY A C 1
ATOM 1729 O O . GLY A 1 222 ? 9.967 -0.388 -5.134 1.00 86.81 222 GLY A O 1
ATOM 1730 N N . LYS A 1 223 ? 11.563 1.109 -5.646 1.00 83.25 223 LYS A N 1
ATOM 1731 C CA . LYS A 1 223 ? 10.661 2.116 -6.220 1.00 83.25 223 LYS A CA 1
ATOM 1732 C C . LYS A 1 223 ? 10.637 2.128 -7.743 1.00 83.25 223 LYS A C 1
ATOM 1734 O O . LYS A 1 223 ? 11.652 1.902 -8.389 1.00 83.25 223 LYS A O 1
ATOM 1739 N N . ILE A 1 224 ? 9.484 2.493 -8.294 1.00 73.25 224 ILE A N 1
ATOM 1740 C CA . ILE A 1 224 ? 9.306 2.912 -9.686 1.00 73.25 224 ILE A CA 1
ATOM 1741 C C . ILE A 1 224 ? 8.623 4.274 -9.678 1.00 73.25 224 ILE A C 1
ATOM 1743 O O . ILE A 1 224 ? 7.590 4.446 -9.030 1.00 73.25 224 ILE A O 1
ATOM 1747 N N . SER A 1 225 ? 9.206 5.244 -10.387 1.00 71.31 225 SER A N 1
ATOM 1748 C CA . SER A 1 225 ? 8.653 6.599 -10.522 1.00 71.31 225 SER A CA 1
ATOM 1749 C C . SER A 1 225 ? 8.289 7.239 -9.171 1.00 71.31 225 SER A C 1
ATOM 1751 O O . SER A 1 225 ? 7.260 7.895 -9.036 1.00 71.31 225 SER A O 1
ATOM 1753 N N . GLY A 1 226 ? 9.115 7.009 -8.143 1.00 65.50 226 GLY A N 1
ATOM 1754 C CA . GLY A 1 226 ? 8.919 7.537 -6.787 1.00 65.50 226 GLY A CA 1
ATOM 1755 C C . GLY A 1 226 ? 8.022 6.706 -5.857 1.00 65.50 226 GLY A C 1
ATOM 1756 O O . GLY A 1 226 ? 8.081 6.912 -4.641 1.00 65.50 226 GLY A O 1
ATOM 1757 N N . THR A 1 227 ? 7.270 5.729 -6.371 1.00 72.44 227 THR A N 1
ATOM 1758 C CA . THR A 1 227 ? 6.370 4.871 -5.578 1.00 72.44 227 THR A CA 1
ATOM 1759 C C . THR A 1 227 ? 7.032 3.542 -5.235 1.00 72.44 227 THR A C 1
ATOM 1761 O O . THR A 1 227 ? 7.618 2.904 -6.106 1.00 72.44 227 THR A O 1
ATOM 1764 N N . LEU A 1 228 ? 6.936 3.099 -3.974 1.00 77.88 228 LEU A N 1
ATOM 1765 C CA . LEU A 1 228 ? 7.448 1.787 -3.562 1.00 77.88 228 LEU A CA 1
ATOM 1766 C C . LEU A 1 228 ? 6.580 0.678 -4.172 1.00 77.88 228 LEU A C 1
ATOM 1768 O O . LEU A 1 228 ? 5.382 0.635 -3.914 1.00 77.88 228 LEU A O 1
ATOM 1772 N N . ALA A 1 229 ? 7.193 -0.188 -4.974 1.00 79.38 229 ALA A N 1
ATOM 1773 C CA . ALA A 1 229 ? 6.554 -1.296 -5.685 1.00 79.38 229 ALA A CA 1
ATOM 1774 C C . ALA A 1 229 ? 6.983 -2.671 -5.139 1.00 79.38 229 ALA A C 1
ATOM 1776 O O . ALA A 1 229 ? 6.241 -3.643 -5.242 1.00 79.38 229 ALA A O 1
ATOM 1777 N N . THR A 1 230 ? 8.176 -2.764 -4.547 1.00 89.06 230 THR A N 1
ATOM 1778 C CA . THR A 1 230 ? 8.701 -3.982 -3.910 1.00 89.06 230 THR A CA 1
ATOM 1779 C C . THR A 1 230 ? 9.752 -3.630 -2.849 1.00 89.06 230 THR A C 1
ATOM 1781 O O . THR A 1 230 ? 10.032 -2.454 -2.609 1.00 89.06 230 THR A O 1
ATOM 1784 N N . LYS A 1 231 ? 10.333 -4.634 -2.189 1.00 89.56 231 LYS A N 1
ATOM 1785 C CA . LYS A 1 231 ? 11.435 -4.452 -1.240 1.00 89.56 231 LYS A CA 1
ATOM 1786 C C . LYS A 1 231 ? 12.701 -3.955 -1.953 1.00 89.56 231 LYS A C 1
ATOM 1788 O O . LYS A 1 231 ? 13.046 -4.490 -3.010 1.00 89.56 231 LYS A O 1
ATOM 1793 N N . PRO A 1 232 ? 13.457 -3.003 -1.373 1.00 91.50 232 PRO A N 1
ATOM 1794 C CA . PRO A 1 232 ? 14.818 -2.743 -1.828 1.00 91.50 232 PRO A CA 1
ATOM 1795 C C . PRO A 1 232 ? 15.692 -3.980 -1.602 1.00 91.50 232 PRO A C 1
ATOM 1797 O O . PRO A 1 232 ? 15.506 -4.701 -0.621 1.00 91.50 232 PRO A O 1
ATOM 1800 N N . ARG A 1 233 ? 16.700 -4.197 -2.455 1.00 92.94 233 ARG A N 1
ATOM 1801 C CA . ARG A 1 233 ? 17.572 -5.388 -2.390 1.00 92.94 233 ARG A CA 1
ATOM 1802 C C . ARG A 1 233 ? 18.208 -5.664 -1.021 1.00 92.94 233 ARG A C 1
ATOM 1804 O O . ARG A 1 233 ? 18.492 -6.808 -0.704 1.00 92.94 233 ARG A O 1
ATOM 1811 N N . PHE A 1 234 ? 18.421 -4.635 -0.201 1.00 87.56 234 PHE A N 1
ATOM 1812 C CA . PHE A 1 234 ? 19.019 -4.762 1.134 1.00 87.56 234 PHE A CA 1
ATOM 1813 C C . PHE A 1 234 ? 18.016 -5.107 2.249 1.00 87.56 234 PHE A C 1
ATOM 1815 O O . PHE A 1 234 ? 18.442 -5.437 3.354 1.00 87.56 234 PHE A O 1
ATOM 1822 N N . ALA A 1 235 ? 16.708 -5.026 1.982 1.00 87.00 235 ALA A N 1
ATOM 1823 C CA . ALA A 1 235 ? 15.647 -5.322 2.951 1.00 87.00 235 ALA A CA 1
ATOM 1824 C C . ALA A 1 235 ? 15.150 -6.776 2.894 1.00 87.00 235 ALA A C 1
ATOM 1826 O O . ALA A 1 235 ? 14.221 -7.123 3.617 1.00 87.00 235 ALA A O 1
ATOM 1827 N N . TYR A 1 236 ? 15.757 -7.618 2.055 1.00 92.06 236 TYR A N 1
ATOM 1828 C CA . TYR A 1 236 ? 15.504 -9.056 2.063 1.00 92.06 236 TYR A CA 1
ATOM 1829 C C . TYR A 1 236 ? 16.063 -9.680 3.352 1.00 92.06 236 TYR A C 1
ATOM 1831 O O . TYR A 1 236 ? 17.182 -9.372 3.799 1.00 92.06 236 TYR A O 1
ATOM 1839 N N . GLU A 1 237 ? 15.246 -10.528 3.969 1.00 92.31 237 GLU A N 1
ATOM 1840 C CA . GLU A 1 237 ? 15.592 -11.283 5.170 1.00 92.31 237 GLU A CA 1
ATOM 1841 C C . GLU A 1 237 ? 16.635 -12.352 4.833 1.00 92.31 237 GLU A C 1
ATOM 1843 O O . GLU A 1 237 ? 17.645 -12.473 5.534 1.00 92.31 237 GLU A O 1
ATOM 1848 N N . ASP A 1 238 ? 16.449 -13.050 3.709 1.00 93.81 238 ASP A N 1
ATOM 1849 C CA . ASP A 1 238 ? 17.437 -13.976 3.166 1.00 93.81 238 ASP A CA 1
ATOM 1850 C C . ASP A 1 238 ? 18.630 -13.202 2.577 1.00 93.81 238 ASP A C 1
ATOM 1852 O O . ASP A 1 238 ? 18.553 -12.530 1.541 1.00 93.81 238 ASP A O 1
ATOM 1856 N N . LYS A 1 239 ? 19.781 -13.317 3.248 1.00 93.75 239 LYS A N 1
ATOM 1857 C CA . LYS A 1 239 ? 21.016 -12.630 2.851 1.00 93.75 239 LYS A CA 1
ATOM 1858 C C . LYS A 1 239 ? 21.604 -13.141 1.546 1.00 93.75 239 LYS A C 1
ATOM 1860 O O . LYS A 1 239 ? 22.200 -12.347 0.824 1.00 93.75 239 LYS A O 1
ATOM 1865 N N . LYS A 1 240 ? 21.373 -14.404 1.192 1.00 95.88 240 LYS A N 1
ATOM 1866 C CA . LYS A 1 240 ? 21.810 -14.945 -0.094 1.00 95.88 240 LYS A CA 1
ATOM 1867 C C . LYS A 1 240 ? 21.013 -14.317 -1.234 1.00 95.88 240 LYS A C 1
ATOM 1869 O O . LYS A 1 240 ? 21.604 -13.913 -2.233 1.00 95.88 240 LYS A O 1
ATOM 1874 N N . IL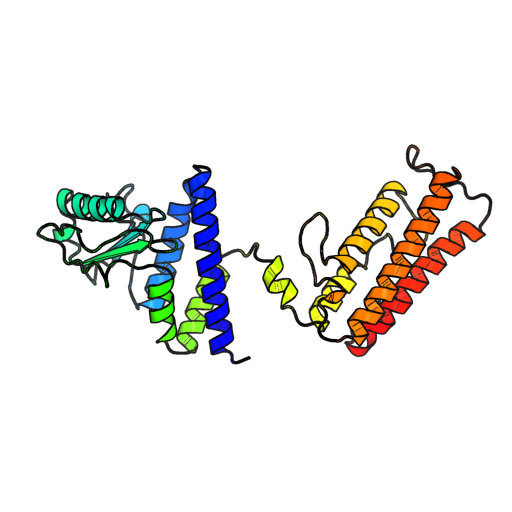E A 1 241 ? 19.699 -14.156 -1.062 1.00 96.31 241 ILE A N 1
ATOM 1875 C CA . ILE A 1 241 ? 18.857 -13.442 -2.036 1.00 96.31 241 ILE A CA 1
ATOM 1876 C C . ILE A 1 241 ? 19.318 -11.984 -2.159 1.00 96.31 241 ILE A C 1
ATOM 1878 O O . ILE A 1 241 ? 19.520 -11.499 -3.272 1.00 96.31 241 ILE A O 1
ATOM 1882 N N . ALA A 1 242 ? 19.562 -11.300 -1.036 1.00 94.06 242 ALA A N 1
ATOM 1883 C CA . ALA A 1 242 ? 20.063 -9.923 -1.037 1.00 94.06 242 ALA A CA 1
ATOM 1884 C C . ALA A 1 242 ? 21.398 -9.775 -1.801 1.00 94.06 242 ALA A C 1
ATOM 1886 O O . ALA A 1 242 ? 21.566 -8.847 -2.597 1.00 94.06 242 ALA A O 1
ATOM 1887 N N . GLU A 1 243 ? 22.340 -10.703 -1.605 1.00 96.75 243 GLU A N 1
ATOM 1888 C CA . GLU A 1 243 ? 23.617 -10.748 -2.327 1.00 96.75 243 GLU A CA 1
ATOM 1889 C C . GLU A 1 243 ? 23.428 -10.990 -3.829 1.00 96.75 243 GLU A C 1
ATOM 1891 O O . GLU A 1 243 ? 23.997 -10.267 -4.648 1.00 96.75 243 GLU A O 1
ATOM 1896 N N . GLN A 1 244 ? 22.574 -11.937 -4.221 1.00 98.06 244 GLN A N 1
ATOM 1897 C CA . GLN A 1 244 ? 22.291 -12.189 -5.636 1.00 98.06 244 GLN A CA 1
ATOM 1898 C C . GLN A 1 244 ? 21.576 -11.003 -6.313 1.00 98.06 244 GLN A C 1
ATOM 1900 O O . GLN A 1 244 ? 21.813 -10.723 -7.496 1.00 98.06 244 GLN A O 1
ATOM 1905 N N . LEU A 1 245 ? 20.745 -10.256 -5.579 1.00 97.81 245 LEU A N 1
ATOM 1906 C CA . LEU A 1 245 ? 20.136 -9.012 -6.058 1.00 97.81 245 LEU A CA 1
ATOM 1907 C C . LEU A 1 245 ? 21.160 -7.869 -6.194 1.00 97.81 245 LEU A C 1
ATOM 1909 O O . LEU A 1 245 ? 21.003 -7.036 -7.089 1.00 97.81 245 LEU A O 1
ATOM 1913 N N . ASN A 1 246 ? 22.234 -7.836 -5.388 1.00 95.69 246 ASN A N 1
ATOM 1914 C CA . ASN A 1 246 ? 23.366 -6.925 -5.629 1.00 95.69 246 ASN A CA 1
ATOM 1915 C C . ASN A 1 246 ? 24.032 -7.227 -6.980 1.00 95.69 246 ASN A C 1
ATOM 1917 O O . ASN A 1 246 ? 24.258 -6.307 -7.763 1.00 95.69 246 ASN A O 1
ATOM 1921 N N . THR A 1 247 ? 24.256 -8.503 -7.306 1.00 97.94 247 THR A N 1
ATOM 1922 C CA . THR A 1 247 ? 24.801 -8.893 -8.617 1.00 97.94 247 THR A CA 1
ATOM 1923 C C . THR A 1 247 ? 23.879 -8.471 -9.766 1.00 97.94 247 THR A C 1
ATOM 1925 O O . THR A 1 247 ? 24.352 -7.888 -10.740 1.00 97.94 247 THR A O 1
ATOM 1928 N N . THR A 1 248 ? 22.561 -8.671 -9.632 1.00 98.12 248 THR A N 1
ATOM 1929 C CA . THR A 1 248 ? 21.575 -8.213 -10.636 1.00 98.12 248 THR A CA 1
ATOM 1930 C C . THR A 1 248 ? 21.652 -6.693 -10.834 1.00 98.12 248 THR A C 1
ATOM 1932 O O . THR A 1 248 ? 21.668 -6.192 -11.959 1.00 98.12 248 THR A O 1
ATOM 1935 N N . TYR A 1 249 ? 21.752 -5.939 -9.735 1.00 97.44 249 TYR A N 1
ATOM 1936 C CA . TYR A 1 249 ? 21.919 -4.487 -9.770 1.00 97.44 249 TYR A CA 1
ATOM 1937 C C . TYR A 1 249 ? 23.202 -4.053 -10.493 1.00 97.44 249 TYR A C 1
ATOM 1939 O O . TYR A 1 249 ? 23.168 -3.120 -11.301 1.00 97.44 249 TYR A O 1
ATOM 1947 N N . ASP A 1 250 ? 24.323 -4.729 -10.249 1.00 97.06 250 ASP A N 1
ATOM 1948 C CA . ASP A 1 250 ? 25.595 -4.418 -10.904 1.00 97.06 250 ASP A CA 1
ATOM 1949 C C . ASP A 1 250 ? 25.571 -4.740 -12.403 1.00 97.06 250 ASP A C 1
ATOM 1951 O O . ASP A 1 250 ? 26.084 -3.955 -13.209 1.00 97.06 250 ASP A O 1
ATOM 1955 N N . GLN A 1 251 ? 24.907 -5.829 -12.804 1.00 98.31 251 GLN A N 1
ATOM 1956 C CA . GLN A 1 251 ? 24.703 -6.168 -14.214 1.00 98.31 251 GLN A CA 1
ATOM 1957 C C . GLN A 1 251 ? 23.823 -5.132 -14.937 1.00 98.31 251 GLN A C 1
ATOM 1959 O O . GLN A 1 251 ? 24.158 -4.716 -16.047 1.00 98.31 251 GLN A O 1
ATOM 1964 N N . LEU A 1 252 ? 22.753 -4.636 -14.305 1.00 98.00 252 LEU A N 1
ATOM 1965 C CA . LEU A 1 252 ? 21.942 -3.541 -14.860 1.00 98.00 252 LEU A CA 1
ATOM 1966 C C . LEU A 1 252 ? 22.763 -2.250 -15.015 1.00 98.00 252 LEU A C 1
ATOM 1968 O O . LEU A 1 252 ? 22.657 -1.541 -16.018 1.00 98.00 252 LEU A O 1
ATOM 1972 N N . ARG A 1 253 ? 23.644 -1.944 -14.053 1.00 97.75 253 ARG A N 1
ATOM 1973 C CA . ARG A 1 253 ? 24.573 -0.806 -14.162 1.00 97.75 253 ARG A CA 1
ATOM 1974 C C . ARG A 1 253 ? 25.605 -0.997 -15.266 1.00 97.75 253 ARG A C 1
ATOM 1976 O O . ARG A 1 253 ? 26.018 -0.004 -15.866 1.00 97.75 253 ARG A O 1
ATOM 1983 N N . LEU A 1 254 ? 26.054 -2.225 -15.517 1.00 97.94 254 LEU A N 1
ATOM 1984 C CA . LEU A 1 254 ? 26.937 -2.539 -16.637 1.00 97.94 254 LEU A CA 1
ATOM 1985 C C . LEU A 1 254 ? 26.227 -2.291 -17.972 1.00 97.94 254 LEU A C 1
ATOM 1987 O O . LEU A 1 254 ? 26.770 -1.555 -18.792 1.00 97.94 254 LEU A O 1
ATOM 1991 N N . LEU A 1 255 ? 24.991 -2.772 -18.129 1.00 98.00 255 LEU A N 1
ATOM 1992 C CA . LEU A 1 255 ? 24.167 -2.507 -19.312 1.00 98.00 255 LEU A CA 1
ATOM 1993 C C . LEU A 1 255 ? 23.964 -1.000 -19.544 1.00 98.00 255 LEU A C 1
ATOM 1995 O O . LEU A 1 255 ? 24.168 -0.502 -20.648 1.00 98.00 255 LEU A O 1
ATOM 1999 N N . ARG A 1 256 ? 23.663 -0.234 -18.485 1.00 98.19 256 ARG A N 1
ATOM 2000 C CA . ARG A 1 256 ? 23.565 1.233 -18.582 1.00 98.19 256 ARG A CA 1
ATOM 2001 C C . ARG A 1 256 ? 24.882 1.880 -19.012 1.00 98.19 256 ARG A C 1
ATOM 2003 O O . ARG A 1 256 ? 24.866 2.844 -19.771 1.00 98.19 256 ARG A O 1
ATOM 2010 N N . ARG A 1 257 ? 26.024 1.401 -18.508 1.00 97.69 257 ARG A N 1
ATOM 2011 C CA . ARG A 1 257 ? 27.344 1.931 -18.890 1.00 97.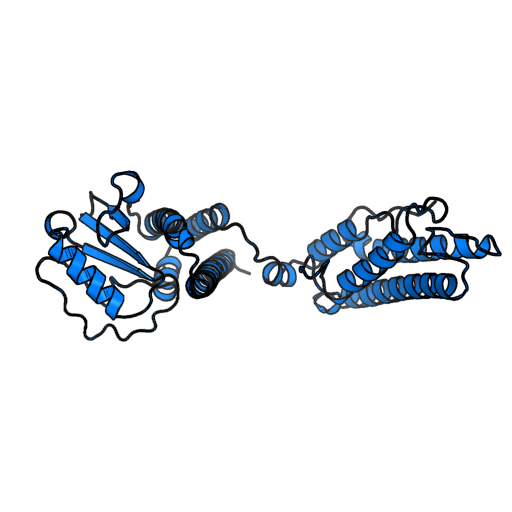69 257 ARG A CA 1
ATOM 2012 C C . ARG A 1 257 ? 27.663 1.649 -20.354 1.00 97.69 257 ARG A C 1
ATOM 2014 O O . ARG A 1 257 ? 28.170 2.557 -21.007 1.00 97.69 257 ARG A O 1
ATOM 2021 N N . LEU A 1 258 ? 27.341 0.447 -20.840 1.00 96.69 258 LEU A N 1
ATOM 2022 C CA . LEU A 1 258 ? 27.453 0.076 -22.252 1.00 96.69 258 LEU A CA 1
ATOM 2023 C C . LEU A 1 258 ? 26.620 1.034 -23.114 1.00 96.69 258 LEU A C 1
ATOM 2025 O O . LEU A 1 258 ? 27.168 1.723 -23.969 1.00 96.69 258 LEU A O 1
ATOM 2029 N N . PHE A 1 259 ? 25.335 1.195 -22.783 1.00 97.31 259 PHE A N 1
ATOM 2030 C CA . PHE A 1 259 ? 24.439 2.143 -23.450 1.00 97.31 259 PHE A CA 1
ATOM 2031 C C . PHE A 1 259 ? 25.007 3.565 -23.508 1.00 97.31 259 PHE A C 1
ATOM 2033 O O . PHE A 1 259 ? 25.125 4.167 -24.572 1.00 97.31 259 PHE A O 1
ATOM 2040 N N . GLN A 1 260 ? 25.431 4.095 -22.362 1.00 97.06 260 GLN A N 1
ATOM 2041 C CA . GLN A 1 260 ? 25.984 5.445 -22.279 1.00 97.06 260 GLN A CA 1
ATOM 2042 C C . GLN A 1 260 ? 27.305 5.607 -23.040 1.00 97.06 260 GLN A C 1
ATOM 2044 O O . GLN A 1 260 ? 27.618 6.719 -23.459 1.00 97.06 260 GLN A O 1
ATOM 2049 N N . ALA A 1 261 ? 28.107 4.549 -23.189 1.00 96.31 261 ALA A N 1
ATOM 2050 C CA . ALA A 1 261 ? 29.330 4.601 -23.983 1.00 96.31 261 ALA A CA 1
ATOM 2051 C C . ALA A 1 261 ? 29.006 4.805 -25.468 1.00 96.31 261 ALA A C 1
ATOM 2053 O O . ALA A 1 261 ? 29.555 5.723 -26.076 1.00 96.31 261 ALA A O 1
ATOM 2054 N N . HIS A 1 262 ? 28.046 4.046 -26.000 1.00 96.38 262 HIS A N 1
ATOM 2055 C CA . HIS A 1 262 ? 27.595 4.190 -27.383 1.00 96.38 262 HIS A CA 1
ATOM 2056 C C . HIS A 1 262 ? 26.888 5.532 -27.632 1.00 96.38 262 HIS A C 1
ATOM 2058 O O . HIS A 1 262 ? 27.166 6.182 -28.637 1.00 96.38 262 HIS A O 1
ATOM 2064 N N . VAL A 1 263 ? 26.097 6.039 -26.677 1.00 96.38 263 VAL A N 1
ATOM 2065 C CA . VAL A 1 263 ? 25.539 7.406 -26.754 1.00 96.38 263 VAL A CA 1
ATOM 2066 C C . VAL A 1 263 ? 26.648 8.464 -26.813 1.00 96.38 263 VAL A C 1
ATOM 2068 O O . VAL A 1 263 ? 26.604 9.363 -27.646 1.00 96.38 263 VAL A O 1
ATOM 2071 N N . ARG A 1 264 ? 27.683 8.361 -25.965 1.00 96.31 264 ARG A N 1
ATOM 2072 C CA . ARG A 1 264 ? 28.811 9.314 -25.974 1.00 96.31 264 ARG A CA 1
ATOM 2073 C C . ARG A 1 264 ? 29.646 9.247 -27.251 1.00 96.31 264 ARG A C 1
ATOM 2075 O O . ARG A 1 264 ? 30.201 10.264 -27.649 1.00 96.31 264 ARG A O 1
ATOM 2082 N N . SER A 1 265 ? 29.762 8.067 -27.854 1.00 95.19 265 SER A N 1
ATOM 2083 C CA . SER A 1 265 ? 30.491 7.880 -29.113 1.00 95.19 265 SER A CA 1
ATOM 2084 C C . SER A 1 265 ? 29.747 8.431 -30.337 1.00 95.19 265 SER A C 1
ATOM 2086 O O . SER A 1 265 ? 30.365 8.633 -31.376 1.00 95.19 265 SER A O 1
ATOM 2088 N N . GLY A 1 266 ? 28.436 8.676 -30.215 1.00 95.00 266 GLY A N 1
ATOM 2089 C CA . GLY A 1 266 ? 27.565 9.072 -31.322 1.00 95.00 266 GLY A CA 1
ATOM 2090 C C . GLY A 1 266 ? 26.932 7.902 -32.083 1.00 95.00 266 GLY A C 1
ATOM 2091 O O . GLY A 1 266 ? 26.100 8.139 -32.952 1.00 95.00 266 GLY A O 1
ATOM 2092 N N . GLU A 1 267 ? 27.262 6.651 -31.747 1.00 95.25 267 GLU A N 1
ATOM 2093 C CA . GLU A 1 267 ? 26.638 5.462 -32.351 1.00 95.25 267 GLU A CA 1
ATOM 2094 C C . GLU A 1 267 ? 25.157 5.311 -31.980 1.00 95.25 267 GLU A C 1
ATOM 2096 O O . GLU A 1 267 ? 24.401 4.712 -32.738 1.00 95.25 267 GLU A O 1
ATOM 2101 N N . ILE A 1 268 ? 24.727 5.855 -30.836 1.00 96.88 268 ILE A N 1
ATOM 2102 C CA . ILE A 1 268 ? 23.309 5.966 -30.465 1.00 96.88 268 ILE A CA 1
ATOM 2103 C C . ILE A 1 268 ? 22.940 7.447 -30.377 1.00 96.88 268 ILE A C 1
ATOM 2105 O O . ILE A 1 268 ? 23.336 8.149 -29.445 1.00 96.88 268 ILE A O 1
ATOM 2109 N N . ASP A 1 269 ? 22.135 7.904 -31.330 1.00 96.06 269 ASP A N 1
ATOM 2110 C CA . ASP A 1 269 ? 21.576 9.248 -31.380 1.00 96.06 269 ASP A CA 1
ATOM 2111 C C . ASP A 1 269 ? 20.168 9.251 -30.776 1.00 96.06 269 ASP A C 1
ATOM 2113 O O . ASP A 1 269 ? 19.186 8.825 -31.393 1.00 96.06 269 ASP A O 1
ATOM 2117 N N . LEU A 1 270 ? 20.074 9.761 -29.549 1.00 94.38 270 LEU A N 1
ATOM 2118 C CA . LEU A 1 270 ? 18.813 9.857 -28.815 1.00 94.38 270 LEU A CA 1
ATOM 2119 C C . LEU A 1 270 ? 17.864 10.912 -29.391 1.00 94.38 270 LEU A C 1
ATOM 2121 O O . LEU A 1 270 ? 16.655 10.768 -29.240 1.00 94.38 270 LEU A O 1
ATOM 2125 N N . ALA A 1 271 ? 18.385 11.967 -30.026 1.00 94.06 271 ALA A N 1
ATOM 2126 C CA . ALA A 1 271 ? 17.562 13.056 -30.546 1.00 94.06 271 ALA A CA 1
ATOM 2127 C C . ALA A 1 271 ? 16.820 12.627 -31.815 1.00 94.06 271 ALA A C 1
ATOM 2129 O O . ALA A 1 271 ? 15.655 12.972 -31.999 1.00 94.06 271 ALA A O 1
ATOM 2130 N N . ASN A 1 272 ? 17.486 11.841 -32.661 1.00 95.75 272 ASN A N 1
ATOM 2131 C CA . ASN A 1 272 ? 16.909 11.326 -33.900 1.00 95.75 272 ASN A CA 1
ATOM 2132 C C . ASN A 1 272 ? 16.380 9.891 -33.783 1.00 95.75 272 ASN A C 1
ATOM 2134 O O . ASN A 1 272 ? 15.869 9.364 -34.769 1.00 95.75 272 ASN A O 1
ATOM 2138 N N . ASN A 1 273 ? 16.509 9.269 -32.605 1.00 95.69 273 ASN A N 1
ATOM 2139 C CA . ASN A 1 273 ? 16.176 7.870 -32.346 1.00 95.69 273 ASN A CA 1
ATOM 2140 C C . ASN A 1 273 ? 16.822 6.915 -33.367 1.00 95.69 273 ASN A C 1
ATOM 2142 O O . ASN A 1 273 ? 16.144 6.124 -34.019 1.00 95.69 273 ASN A O 1
ATOM 2146 N N . LYS A 1 274 ? 18.142 7.032 -33.545 1.00 94.56 274 LYS A N 1
ATOM 2147 C CA . LYS A 1 274 ? 18.919 6.218 -34.493 1.00 94.56 274 LYS A CA 1
ATOM 2148 C C . LYS A 1 274 ? 20.061 5.507 -33.788 1.00 94.56 274 LYS A C 1
ATOM 2150 O O . LYS A 1 274 ? 20.731 6.102 -32.948 1.00 94.56 274 LYS A O 1
ATOM 2155 N N . CYS A 1 275 ? 20.328 4.272 -34.193 1.00 93.94 275 CYS A N 1
ATOM 2156 C CA . CYS A 1 275 ? 21.520 3.539 -33.801 1.00 93.94 275 CYS A CA 1
ATOM 2157 C C . CYS A 1 275 ? 22.283 3.098 -35.051 1.00 93.94 275 CYS A C 1
ATOM 2159 O O . CYS A 1 275 ? 21.713 2.469 -35.936 1.00 93.94 275 CYS A O 1
ATOM 2161 N N . ASN A 1 276 ? 23.562 3.459 -35.121 1.00 91.94 276 ASN A N 1
ATOM 2162 C CA . ASN A 1 276 ? 24.476 3.113 -36.202 1.00 91.94 276 ASN A CA 1
ATOM 2163 C C . ASN A 1 276 ? 25.764 2.572 -35.585 1.00 91.94 276 ASN A C 1
ATOM 2165 O O . ASN A 1 276 ? 26.754 3.295 -35.464 1.00 91.94 276 ASN A O 1
ATOM 2169 N N . PHE A 1 277 ? 25.742 1.315 -35.148 1.00 90.44 277 PHE A N 1
ATOM 2170 C CA . PHE A 1 277 ? 26.960 0.681 -34.663 1.00 90.44 277 PHE A CA 1
ATOM 2171 C C . PHE A 1 277 ? 27.983 0.531 -35.780 1.00 90.44 277 PHE A C 1
ATOM 2173 O O . PHE A 1 277 ? 27.650 0.178 -36.912 1.00 90.44 277 PHE A O 1
ATOM 2180 N N . HIS A 1 278 ? 29.252 0.735 -35.440 1.00 82.31 278 HIS A N 1
ATOM 2181 C CA . HIS A 1 278 ? 30.337 0.485 -36.381 1.00 82.31 278 HIS A CA 1
ATOM 2182 C C . HIS A 1 278 ? 30.569 -1.018 -36.625 1.00 82.31 278 HIS A C 1
ATOM 2184 O O . HIS A 1 278 ? 31.178 -1.383 -37.631 1.00 82.31 278 HIS A O 1
ATOM 2190 N N . THR A 1 279 ? 30.108 -1.896 -35.723 1.00 82.25 279 THR A N 1
ATOM 2191 C CA . THR A 1 279 ? 30.245 -3.358 -35.826 1.00 82.25 279 THR A CA 1
ATOM 2192 C C . THR A 1 279 ? 29.004 -4.084 -35.294 1.00 82.25 279 THR A C 1
ATOM 2194 O O . THR A 1 279 ? 28.333 -3.596 -34.386 1.00 82.25 279 THR A O 1
ATOM 2197 N N . SER A 1 280 ? 28.732 -5.294 -35.798 1.00 79.38 280 SER A N 1
ATOM 2198 C CA . SER A 1 280 ? 27.660 -6.164 -35.273 1.00 79.38 280 SER A CA 1
ATOM 2199 C C . SER A 1 280 ? 27.911 -6.626 -33.831 1.00 79.38 280 SER A C 1
ATOM 2201 O O . SER A 1 280 ? 26.976 -6.946 -33.106 1.00 79.38 280 SER A O 1
ATOM 2203 N N . GLN A 1 281 ? 29.169 -6.597 -33.378 1.00 87.06 281 GLN A N 1
ATOM 2204 C CA . GLN A 1 281 ? 29.556 -6.986 -32.017 1.00 87.06 281 GLN A CA 1
ATOM 2205 C C . GLN A 1 281 ? 28.913 -6.105 -30.940 1.00 87.06 281 GLN A C 1
ATOM 2207 O O . GLN A 1 281 ? 28.733 -6.557 -29.812 1.00 87.06 281 GLN A O 1
ATOM 2212 N N . ALA A 1 282 ? 28.588 -4.849 -31.260 1.00 88.94 282 ALA A N 1
ATOM 2213 C CA . ALA A 1 282 ? 27.934 -3.953 -30.314 1.00 88.94 282 ALA A CA 1
ATOM 2214 C C . ALA A 1 282 ? 26.497 -4.406 -30.018 1.00 88.94 282 ALA A C 1
ATOM 2216 O O . ALA A 1 282 ? 26.118 -4.484 -28.853 1.00 88.94 282 ALA A O 1
ATOM 2217 N N . GLU A 1 283 ? 25.738 -4.781 -31.051 1.00 90.69 283 GLU A N 1
ATOM 2218 C CA . GLU A 1 283 ? 24.386 -5.336 -30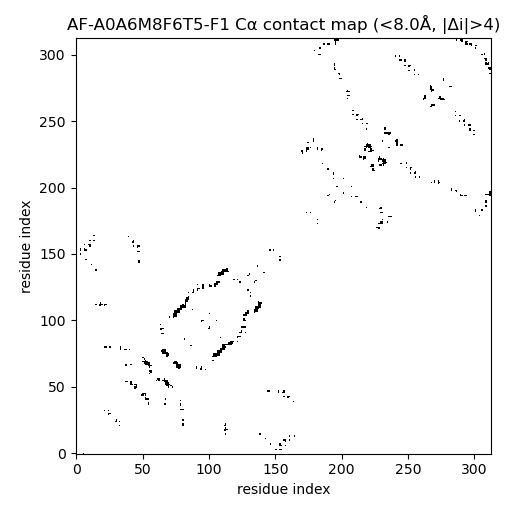.922 1.00 90.69 283 GLU A CA 1
ATOM 2219 C C . GLU A 1 283 ? 24.397 -6.633 -30.105 1.00 90.69 283 GLU A C 1
ATOM 2221 O O . GLU A 1 283 ? 23.719 -6.736 -29.080 1.00 90.69 283 GLU A O 1
ATOM 2226 N N . GLU A 1 284 ? 25.277 -7.567 -30.478 1.00 93.00 284 GLU A N 1
ATOM 2227 C CA . GLU A 1 284 ? 25.471 -8.829 -29.757 1.00 93.00 284 GLU A CA 1
ATOM 2228 C C . GLU A 1 284 ?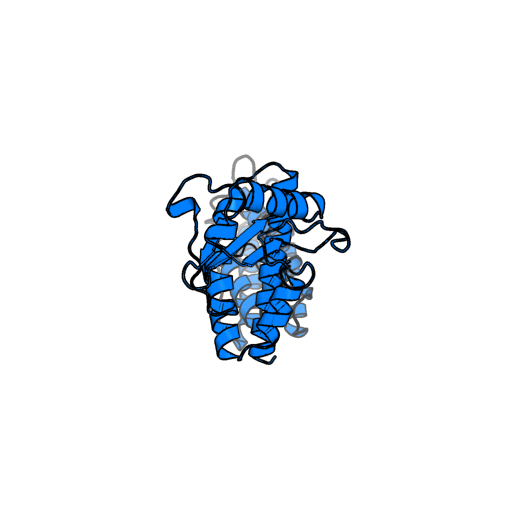 25.831 -8.603 -28.279 1.00 93.00 284 GLU A C 1
ATOM 2230 O O . GLU A 1 284 ? 25.381 -9.347 -27.407 1.00 93.00 284 GLU A O 1
ATOM 2235 N N . ALA A 1 285 ? 26.611 -7.562 -27.961 1.00 95.00 285 ALA A N 1
ATOM 2236 C CA . ALA A 1 285 ? 26.977 -7.236 -26.586 1.00 95.00 285 ALA A CA 1
ATOM 2237 C C . ALA A 1 285 ? 25.779 -6.767 -25.740 1.00 95.00 285 ALA A C 1
ATOM 2239 O O . ALA A 1 285 ? 25.722 -7.085 -24.546 1.00 95.00 285 ALA A O 1
ATOM 2240 N N . PHE A 1 286 ? 24.815 -6.043 -26.324 1.00 96.00 286 PHE A N 1
ATOM 2241 C CA . PHE A 1 286 ? 23.588 -5.663 -25.617 1.00 96.00 286 PHE A CA 1
ATOM 2242 C C . PHE A 1 286 ? 22.739 -6.887 -25.291 1.00 96.00 286 PHE A C 1
ATOM 2244 O O . PHE A 1 286 ? 22.375 -7.080 -24.126 1.00 96.00 286 PHE A O 1
ATOM 2251 N N . ASP A 1 287 ? 22.483 -7.740 -26.280 1.00 96.06 287 ASP A N 1
ATOM 2252 C CA . ASP A 1 287 ? 21.641 -8.923 -26.100 1.00 96.06 287 ASP A CA 1
ATOM 2253 C C . ASP A 1 287 ? 22.311 -9.968 -25.202 1.00 96.06 287 ASP A C 1
ATOM 2255 O O . ASP A 1 287 ? 21.656 -10.566 -24.342 1.00 96.06 287 ASP A O 1
ATOM 2259 N N . ALA A 1 288 ? 23.636 -10.122 -25.286 1.00 96.50 288 ALA A N 1
ATOM 2260 C CA . ALA A 1 288 ? 24.404 -10.945 -24.356 1.00 96.50 288 ALA A CA 1
ATOM 2261 C C . ALA A 1 288 ? 24.279 -10.438 -22.911 1.00 96.50 288 ALA A C 1
ATOM 2263 O O . ALA A 1 288 ? 24.069 -11.230 -21.988 1.00 96.50 288 ALA A O 1
ATOM 2264 N N . GLN A 1 289 ? 24.358 -9.121 -22.695 1.00 97.75 289 GLN A N 1
ATOM 2265 C CA . GLN A 1 289 ? 24.224 -8.537 -21.363 1.00 97.75 289 GLN A CA 1
ATOM 2266 C C . GLN A 1 289 ? 22.786 -8.643 -20.824 1.00 97.75 289 GLN A C 1
ATOM 2268 O O . GLN A 1 289 ? 22.614 -8.941 -19.638 1.00 97.75 289 GLN A O 1
ATOM 2273 N N . ARG A 1 290 ? 21.756 -8.453 -21.665 1.00 97.62 290 ARG A N 1
ATOM 2274 C CA . ARG A 1 290 ? 20.337 -8.678 -21.315 1.00 97.62 290 ARG A CA 1
ATOM 2275 C C . ARG A 1 290 ? 20.102 -10.141 -20.916 1.00 97.62 290 ARG A C 1
ATOM 2277 O O . ARG A 1 290 ? 19.575 -10.413 -19.838 1.00 97.62 290 ARG A O 1
ATOM 2284 N N . ASN A 1 291 ? 20.605 -11.087 -21.710 1.00 97.81 291 ASN A N 1
ATOM 2285 C CA . ASN A 1 291 ? 20.532 -12.516 -21.406 1.00 97.81 291 ASN A CA 1
ATOM 2286 C C . ASN A 1 291 ? 21.277 -12.895 -20.118 1.00 97.81 291 ASN A C 1
ATOM 2288 O O . ASN A 1 291 ? 20.779 -13.716 -19.348 1.00 97.81 291 ASN A O 1
ATOM 2292 N N . ALA A 1 292 ? 22.435 -12.288 -19.842 1.00 97.81 292 ALA A N 1
ATOM 2293 C CA . ALA A 1 292 ? 23.173 -12.517 -18.600 1.00 97.81 292 ALA A CA 1
ATOM 2294 C C . ALA A 1 292 ? 22.399 -12.036 -17.360 1.00 97.81 292 ALA A C 1
ATOM 2296 O O . ALA A 1 292 ? 22.433 -12.705 -16.325 1.00 97.81 292 ALA A O 1
ATOM 2297 N N . ILE A 1 293 ? 21.680 -10.910 -17.466 1.00 98.44 293 ILE A N 1
ATOM 2298 C CA . ILE A 1 293 ? 20.785 -10.408 -16.412 1.00 98.44 293 ILE A CA 1
ATOM 2299 C C . ILE A 1 293 ? 19.623 -11.384 -16.200 1.00 98.44 293 ILE A C 1
ATOM 2301 O O . ILE A 1 293 ? 19.403 -11.828 -15.072 1.00 98.44 293 ILE A O 1
ATOM 2305 N N . ASN A 1 294 ? 18.917 -11.764 -17.272 1.00 98.06 294 ASN A N 1
ATOM 2306 C CA . ASN A 1 294 ? 17.759 -12.660 -17.182 1.00 98.06 294 ASN A CA 1
ATOM 2307 C C . ASN A 1 294 ? 18.154 -14.031 -16.624 1.00 98.06 294 ASN A C 1
ATOM 2309 O O . ASN A 1 294 ? 17.489 -14.544 -15.729 1.00 98.06 294 ASN A O 1
ATOM 2313 N N . ALA A 1 295 ? 19.260 -14.614 -17.096 1.00 97.88 295 ALA A N 1
ATOM 2314 C CA . ALA A 1 295 ? 19.750 -15.904 -16.616 1.00 97.88 295 ALA A CA 1
ATOM 2315 C C . ALA A 1 295 ? 20.139 -15.861 -15.132 1.00 97.88 295 ALA A C 1
ATOM 2317 O O . ALA A 1 295 ? 19.779 -16.767 -14.375 1.00 97.88 295 ALA A O 1
ATOM 2318 N N . HIS A 1 296 ? 20.833 -14.801 -14.703 1.00 98.38 296 HIS A N 1
ATOM 2319 C CA . HIS A 1 296 ? 21.194 -14.629 -13.299 1.00 98.38 296 HIS A CA 1
ATOM 2320 C C . HIS A 1 296 ? 19.949 -14.469 -12.425 1.00 98.38 296 HIS A C 1
ATOM 2322 O O . HIS A 1 296 ? 19.795 -15.211 -11.457 1.00 98.38 296 HIS A O 1
ATOM 2328 N N . PHE A 1 297 ? 19.014 -13.589 -12.794 1.00 98.19 297 PHE A N 1
ATOM 2329 C CA . PHE A 1 297 ? 17.779 -13.399 -12.032 1.00 98.19 297 PHE A CA 1
ATOM 2330 C C . PHE A 1 297 ? 16.920 -14.674 -11.992 1.00 98.19 297 PHE A C 1
ATOM 2332 O O . PHE A 1 297 ? 16.420 -15.047 -10.931 1.00 98.19 297 PHE A O 1
ATOM 2339 N N . ASN A 1 298 ? 16.840 -15.418 -13.101 1.00 98.12 298 ASN A N 1
ATOM 2340 C CA . ASN A 1 298 ? 16.176 -16.722 -13.162 1.00 98.12 298 ASN A CA 1
ATOM 2341 C C . ASN A 1 298 ? 16.762 -17.730 -12.162 1.00 98.12 298 ASN A C 1
ATOM 2343 O O . ASN A 1 298 ? 16.012 -18.510 -11.579 1.00 98.12 298 ASN A O 1
ATOM 2347 N N . SER A 1 299 ? 18.073 -17.689 -11.899 1.00 97.81 299 SER A N 1
ATOM 2348 C CA . SER A 1 299 ? 18.698 -18.548 -10.881 1.00 97.81 299 SER A CA 1
ATOM 2349 C C . SER A 1 299 ? 18.244 -18.227 -9.449 1.00 97.81 299 SER A C 1
ATOM 2351 O O . SER A 1 299 ? 18.215 -19.124 -8.606 1.00 97.81 299 SER A O 1
ATOM 2353 N N . ILE A 1 300 ? 17.850 -16.974 -9.180 1.00 97.75 300 ILE A N 1
ATOM 2354 C CA . ILE A 1 300 ? 17.325 -16.520 -7.881 1.00 97.75 300 ILE A CA 1
ATOM 2355 C C . ILE A 1 300 ? 15.898 -17.032 -7.681 1.00 97.75 300 ILE A C 1
ATOM 2357 O O . ILE A 1 300 ? 15.539 -17.461 -6.587 1.00 97.75 300 ILE A O 1
ATOM 2361 N N . ILE A 1 301 ? 15.079 -16.995 -8.737 1.00 96.69 301 ILE A N 1
ATOM 2362 C CA . ILE A 1 301 ? 13.652 -17.329 -8.657 1.00 96.69 301 ILE A CA 1
ATOM 2363 C C . ILE A 1 301 ? 13.338 -18.818 -8.873 1.00 96.69 301 ILE A C 1
ATOM 2365 O O . ILE A 1 301 ? 12.267 -19.275 -8.475 1.00 96.69 301 ILE A O 1
ATOM 2369 N N . ALA A 1 302 ? 14.264 -19.590 -9.453 1.00 95.62 302 ALA A N 1
ATOM 2370 C CA . ALA A 1 302 ? 14.081 -21.018 -9.725 1.00 95.62 302 ALA A CA 1
ATOM 2371 C C . ALA A 1 302 ? 13.701 -21.861 -8.486 1.00 95.62 302 ALA A C 1
ATOM 2373 O O . ALA A 1 302 ? 12.781 -22.673 -8.605 1.00 95.62 302 ALA A O 1
ATOM 2374 N N . PRO A 1 303 ? 14.301 -21.663 -7.290 1.00 95.69 303 PRO A N 1
ATOM 2375 C CA . PRO A 1 303 ? 13.910 -22.399 -6.082 1.00 95.69 303 PRO A CA 1
ATOM 2376 C C . PRO A 1 303 ? 12.451 -22.183 -5.653 1.00 95.69 303 PRO A C 1
ATOM 2378 O O . PRO A 1 303 ? 11.906 -23.000 -4.916 1.00 95.69 303 PRO A O 1
ATOM 2381 N N . PHE A 1 304 ? 11.816 -21.099 -6.109 1.00 91.56 304 PHE A N 1
ATOM 2382 C CA . PHE A 1 304 ? 10.437 -20.740 -5.773 1.00 91.56 304 PHE A CA 1
ATOM 2383 C C . PHE A 1 304 ? 9.417 -21.176 -6.838 1.00 91.56 304 PHE A C 1
ATOM 2385 O O . PHE A 1 304 ? 8.220 -20.964 -6.656 1.00 91.56 304 PHE A O 1
ATOM 2392 N N . GLY A 1 305 ? 9.863 -21.784 -7.945 1.00 89.88 305 GLY A N 1
ATOM 2393 C CA . GLY A 1 305 ? 8.983 -22.272 -9.014 1.00 89.88 305 GLY A CA 1
ATOM 2394 C C . GLY A 1 305 ? 8.315 -21.169 -9.844 1.00 89.88 305 GLY A C 1
ATOM 2395 O O . GLY A 1 305 ? 7.298 -21.422 -10.490 1.00 89.88 305 GLY A O 1
ATOM 2396 N N . TYR A 1 306 ? 8.851 -19.946 -9.828 1.00 91.62 306 TYR A N 1
ATOM 2397 C CA . TYR A 1 306 ? 8.319 -18.846 -10.633 1.00 91.62 306 TYR A CA 1
ATOM 2398 C C . TYR A 1 306 ? 8.687 -18.987 -12.111 1.00 91.62 306 TYR A C 1
ATOM 2400 O O . TYR A 1 306 ? 9.724 -19.550 -12.464 1.00 91.62 306 TYR A O 1
ATOM 2408 N N . GLN A 1 307 ? 7.832 -18.441 -12.981 1.00 92.62 307 GLN A N 1
ATOM 2409 C CA . GLN A 1 307 ? 8.077 -18.436 -14.422 1.00 92.62 307 GLN A CA 1
ATOM 2410 C C . GLN A 1 307 ? 9.367 -17.662 -14.739 1.00 92.62 307 GLN A C 1
ATOM 2412 O O . GLN A 1 307 ? 9.517 -16.530 -14.266 1.00 92.62 307 GLN A O 1
ATOM 2417 N N . PRO A 1 308 ? 10.290 -18.223 -15.538 1.00 95.94 308 PRO A N 1
ATOM 2418 C CA . PRO A 1 308 ? 11.524 -17.534 -15.887 1.00 95.94 308 PRO A CA 1
ATOM 2419 C C . PRO A 1 308 ? 11.247 -16.301 -16.759 1.00 95.94 308 PRO A C 1
ATOM 2421 O O . PRO A 1 308 ? 10.245 -16.235 -17.472 1.00 95.94 308 PRO A O 1
ATOM 2424 N N . LEU A 1 309 ? 12.146 -15.321 -16.704 1.00 95.06 309 LEU A N 1
ATOM 2425 C CA . LEU A 1 309 ? 12.280 -14.290 -17.730 1.00 95.06 309 LEU A CA 1
ATOM 2426 C C . LEU A 1 309 ? 12.757 -14.953 -19.028 1.00 95.06 309 LEU A C 1
ATOM 2428 O O . LEU A 1 309 ? 13.659 -15.804 -18.969 1.00 95.06 309 LEU A O 1
ATOM 2432 N N . PRO A 1 310 ? 12.181 -14.602 -20.187 1.00 93.31 310 PRO A N 1
ATOM 2433 C CA . PRO A 1 310 ? 12.555 -15.223 -21.444 1.00 93.31 310 PRO A CA 1
ATOM 2434 C C . PRO A 1 310 ? 13.961 -14.782 -21.871 1.00 93.31 310 PRO A C 1
ATOM 2436 O O . PRO A 1 310 ? 14.500 -13.767 -21.416 1.00 93.31 310 PRO A O 1
ATOM 2439 N N . LYS A 1 311 ? 14.573 -15.584 -22.743 1.00 90.25 311 LYS A N 1
ATOM 2440 C CA . LYS A 1 311 ? 15.816 -15.204 -23.415 1.00 90.25 311 LYS A CA 1
ATOM 2441 C C . LYS A 1 311 ? 15.514 -14.214 -24.531 1.00 90.25 311 LYS A C 1
ATOM 2443 O O . LYS A 1 311 ? 14.512 -14.367 -25.224 1.00 90.25 311 LYS A O 1
ATOM 2448 N N . VAL A 1 312 ? 16.421 -13.266 -24.707 1.00 90.25 312 VAL A N 1
ATOM 2449 C CA . VAL A 1 312 ? 16.495 -12.430 -25.901 1.00 90.25 312 VAL A CA 1
ATOM 2450 C C . VAL A 1 312 ? 17.093 -13.300 -27.010 1.00 90.25 312 VAL A C 1
ATOM 2452 O O . VAL A 1 312 ? 18.189 -13.836 -26.813 1.00 90.25 312 VAL A O 1
ATOM 2455 N N . ASN A 1 313 ? 16.349 -13.517 -28.098 1.00 78.69 313 ASN A N 1
ATOM 2456 C CA . ASN A 1 313 ? 16.721 -14.410 -29.207 1.00 78.69 313 ASN A CA 1
ATOM 2457 C C . ASN A 1 313 ? 16.993 -13.640 -30.492 1.00 78.69 313 ASN A C 1
ATOM 2459 O O . ASN A 1 313 ? 16.209 -12.710 -30.774 1.00 78.69 313 ASN A O 1
#

Mean predicted aligned error: 15.11 Å